Protein AF-A0A7S0DCC7-F1 (afdb_monomer_lite)

Secondary structure (DSSP, 8-state):
---------------------------SSTHHHHHHHHHHHTT--HHHHHHHHHHTTT-HHHHHHHHHHHHHHHHHHHHHSSSS-----TT------HHHHHHHHHHHHHHHHHSPPP----TTSHHHHHHHHHHHHHHTT--SSS--GGGHHHHHHHHTT----HHHHHHHHHHHHS-TT------HHHHHHHHHHHEEEEE-SPPPSS--TTT---GGG-EEEEESSGGGS-HHHHHHHHHHHHHHHHHHHHHHHHHHHHHHHTSSS--HHHHHHHHHHHHHHHHHHHHHHHHHHHHHHHHHHHHHHHHHHHHHHHHHHHHHHHHHHHHHHHHHHHHHHHHHHHHHHHHHHHHHHHHHHHHTS--

pLDDT: mean 87.71, std 17.17, range [37.56, 98.56]

Structure (mmCIF, N/CA/C/O backbone):
data_AF-A0A7S0DCC7-F1
#
_entry.id   AF-A0A7S0DCC7-F1
#
loop_
_atom_site.group_PDB
_atom_site.id
_atom_site.type_symbol
_atom_site.label_atom_id
_atom_site.label_alt_id
_atom_site.label_comp_id
_atom_site.label_asym_id
_atom_site.label_entity_id
_atom_site.label_seq_id
_atom_site.pdbx_PDB_ins_code
_atom_site.Cartn_x
_atom_site.Cartn_y
_atom_site.Cartn_z
_atom_site.occupancy
_atom_site.B_iso_or_equiv
_atom_site.auth_seq_id
_atom_site.auth_comp_id
_atom_site.auth_asym_id
_atom_site.auth_atom_id
_atom_site.pdbx_PDB_model_num
ATOM 1 N N . GLU A 1 1 ? -47.034 7.625 -18.091 1.00 44.62 1 GLU A N 1
ATOM 2 C CA . GLU A 1 1 ? -46.362 7.233 -19.348 1.00 44.62 1 GLU A CA 1
ATOM 3 C C . GLU A 1 1 ? -45.353 6.140 -18.992 1.00 44.62 1 GLU A C 1
ATOM 5 O O . GLU A 1 1 ? -44.441 6.416 -18.230 1.00 44.62 1 GLU A O 1
ATOM 10 N N . SER A 1 2 ? -45.723 4.853 -19.073 1.00 37.56 2 SER A N 1
ATOM 11 C CA . SER A 1 2 ? -45.599 3.954 -20.252 1.00 37.56 2 SER A CA 1
ATOM 12 C C . SER A 1 2 ? -44.141 3.819 -20.721 1.00 37.56 2 SER A C 1
ATOM 14 O O . SER A 1 2 ? -43.545 4.833 -21.046 1.00 37.56 2 SER A O 1
ATOM 16 N N . GLY A 1 3 ? -43.483 2.664 -20.825 1.00 40.56 3 GLY A N 1
ATOM 17 C CA . GLY A 1 3 ? -43.809 1.237 -20.695 1.00 40.56 3 GLY A CA 1
ATOM 18 C C . GLY A 1 3 ? -42.474 0.468 -20.538 1.00 40.56 3 GLY A C 1
ATOM 19 O O . GLY A 1 3 ? -41.414 1.029 -20.792 1.00 40.56 3 GLY A O 1
ATOM 20 N N . ARG A 1 4 ? -42.446 -0.680 -19.848 1.00 47.19 4 ARG A N 1
ATOM 21 C CA . ARG A 1 4 ? -42.421 -2.047 -20.422 1.00 47.19 4 ARG A CA 1
ATOM 22 C C . ARG A 1 4 ? -41.439 -2.237 -21.589 1.00 47.19 4 ARG A C 1
ATOM 24 O O . ARG A 1 4 ? -41.673 -1.682 -22.649 1.00 47.19 4 ARG A O 1
ATOM 31 N N . GLU A 1 5 ? -40.443 -3.107 -21.396 1.00 47.97 5 GLU A N 1
ATOM 32 C CA . GLU A 1 5 ? -40.358 -4.420 -22.066 1.00 47.97 5 GLU A CA 1
ATOM 33 C C . GLU A 1 5 ? -39.214 -5.266 -21.468 1.00 47.97 5 GLU A C 1
ATOM 35 O O . GLU A 1 5 ? -38.039 -4.921 -21.562 1.00 47.97 5 GLU A O 1
ATOM 40 N N . GLU A 1 6 ? -39.578 -6.374 -20.813 1.00 50.50 6 GLU A N 1
ATOM 41 C CA . GLU A 1 6 ? -38.675 -7.470 -20.451 1.00 50.50 6 GLU A CA 1
ATOM 42 C C . GLU A 1 6 ? -38.760 -8.527 -21.559 1.00 50.50 6 GLU A C 1
ATOM 44 O O . GLU A 1 6 ? -39.825 -9.096 -21.798 1.00 50.50 6 GLU A O 1
ATOM 49 N N . GLY A 1 7 ? -37.644 -8.769 -22.249 1.00 47.12 7 GLY A N 1
ATOM 50 C CA . GLY A 1 7 ? -37.495 -9.837 -23.233 1.00 47.12 7 GLY A CA 1
ATOM 51 C C . GLY A 1 7 ? -36.816 -11.051 -22.605 1.00 47.12 7 GLY A C 1
ATOM 52 O O . GLY A 1 7 ? -35.612 -11.032 -22.358 1.00 47.12 7 GLY A O 1
ATOM 53 N N . VAL A 1 8 ? -37.595 -12.100 -22.349 1.00 46.22 8 VAL A N 1
ATOM 54 C CA . VAL A 1 8 ? -37.125 -13.436 -21.960 1.00 46.22 8 VAL A CA 1
ATOM 55 C C . VAL A 1 8 ? -36.921 -14.240 -23.244 1.00 46.22 8 VAL A C 1
ATOM 57 O O . VAL A 1 8 ? -37.880 -14.485 -23.970 1.00 46.22 8 VAL A O 1
ATOM 60 N N . SER A 1 9 ? -35.683 -14.634 -23.550 1.00 51.53 9 SER A N 1
ATOM 61 C CA . SER A 1 9 ? -35.379 -15.523 -24.679 1.00 51.53 9 SER A CA 1
ATOM 62 C C . SER A 1 9 ? -35.237 -16.968 -24.202 1.00 51.53 9 SER A C 1
ATOM 64 O O . SER A 1 9 ? -34.281 -17.308 -23.500 1.00 51.53 9 SER A O 1
ATOM 66 N N . GLU A 1 10 ? -36.200 -17.793 -24.610 1.00 50.56 10 GLU A N 1
ATOM 67 C CA . GLU A 1 10 ? -36.207 -19.253 -24.516 1.00 50.56 10 GLU A CA 1
ATOM 68 C C . GLU A 1 10 ? -35.054 -19.865 -25.328 1.00 50.56 10 GLU A C 1
ATOM 70 O O . GLU A 1 10 ? -34.803 -19.489 -26.474 1.00 50.56 10 GLU A O 1
ATOM 75 N N . ILE A 1 11 ? -34.353 -20.827 -24.726 1.00 55.72 11 ILE A N 1
ATOM 76 C CA . ILE A 1 11 ? -33.345 -21.669 -25.378 1.00 55.72 11 ILE A CA 1
ATOM 77 C C . ILE A 1 11 ? -33.993 -23.044 -25.591 1.00 55.72 11 ILE A C 1
ATOM 79 O O . ILE A 1 11 ? -34.421 -23.641 -24.602 1.00 55.72 11 ILE A O 1
ATOM 83 N N . PRO A 1 12 ? -34.074 -23.570 -26.826 1.00 60.03 12 PRO A N 1
ATOM 84 C CA . PRO A 1 12 ? -34.657 -24.883 -27.059 1.00 60.03 12 PRO A CA 1
ATOM 85 C C . PRO A 1 12 ? -33.686 -26.015 -26.691 1.00 60.03 12 PRO A C 1
ATOM 87 O O . PRO A 1 12 ? -32.516 -26.019 -27.083 1.00 60.03 12 PRO A O 1
ATOM 90 N N . GLU A 1 13 ? -34.216 -26.995 -25.953 1.00 47.44 13 GLU A N 1
ATOM 91 C CA . GLU A 1 13 ? -33.644 -28.326 -25.750 1.00 47.44 13 GLU A CA 1
ATOM 92 C C . GLU A 1 13 ? -33.462 -29.037 -27.094 1.00 47.44 13 GLU A C 1
ATOM 94 O O . GLU A 1 13 ? -34.409 -29.201 -27.862 1.00 47.44 13 GLU A O 1
ATOM 99 N N . ASN A 1 14 ? -32.241 -29.500 -27.359 1.00 48.78 14 ASN A N 1
ATOM 100 C CA . ASN A 1 14 ? -31.931 -30.334 -28.511 1.00 48.78 14 ASN A CA 1
ATOM 101 C C . ASN A 1 14 ? -31.663 -31.765 -28.024 1.00 48.78 14 ASN A C 1
ATOM 103 O O . ASN A 1 14 ? -30.595 -32.057 -27.482 1.00 48.78 14 ASN A O 1
ATOM 107 N N . GLN A 1 15 ? -32.663 -32.635 -28.182 1.00 48.44 15 GLN A N 1
ATOM 108 C CA . GLN A 1 15 ? -32.537 -34.086 -28.047 1.00 48.44 15 GLN A CA 1
ATOM 109 C C . GLN A 1 15 ? -32.115 -34.669 -29.401 1.00 48.44 15 GLN A C 1
ATOM 111 O O . GLN A 1 15 ? -32.738 -34.393 -30.422 1.00 48.44 15 GLN A O 1
ATOM 116 N N . GLY A 1 16 ? -31.063 -35.487 -29.410 1.00 46.38 16 GLY A N 1
ATOM 117 C CA . GLY A 1 16 ? -30.532 -36.096 -30.628 1.00 46.38 16 GLY A CA 1
ATOM 118 C C . GLY A 1 16 ? -29.611 -37.265 -30.315 1.00 46.38 16 GLY A C 1
ATOM 119 O O . GLY A 1 16 ? -28.394 -37.164 -30.420 1.00 46.38 16 GLY A O 1
ATOM 120 N N . GLU A 1 17 ? -30.222 -38.362 -29.885 1.00 47.19 17 GLU A N 1
ATOM 121 C CA . GLU A 1 17 ? -29.623 -39.666 -29.626 1.00 47.19 17 GLU A CA 1
ATOM 122 C C . GLU A 1 17 ? -29.569 -40.465 -30.943 1.00 47.19 17 GLU A C 1
ATOM 124 O O . GLU A 1 17 ? -30.613 -40.859 -31.453 1.00 47.19 17 GLU A O 1
ATOM 129 N N . GLN A 1 18 ? -28.377 -40.700 -31.514 1.00 41.84 18 GLN A N 1
ATOM 130 C CA . GLN A 1 18 ? -28.154 -41.707 -32.569 1.00 41.84 18 GLN A CA 1
ATOM 131 C C . GLN A 1 18 ? -26.739 -42.318 -32.467 1.00 41.84 18 GLN A C 1
ATOM 133 O O . GLN A 1 18 ? -25.731 -41.676 -32.749 1.00 41.84 18 GLN A O 1
ATOM 138 N N . THR A 1 19 ? -26.681 -43.592 -32.073 1.00 44.97 19 THR A N 1
ATOM 139 C CA . THR A 1 19 ? -25.661 -44.593 -32.480 1.00 44.97 19 THR A CA 1
ATOM 140 C C . THR A 1 19 ? -26.238 -45.364 -33.689 1.00 44.97 19 THR A C 1
ATOM 142 O O . THR A 1 19 ? -27.459 -45.261 -33.848 1.00 44.97 19 THR A O 1
ATOM 145 N N . PRO A 1 20 ? -25.509 -46.131 -34.553 1.00 56.16 20 PRO A N 1
ATOM 146 C CA . PRO A 1 20 ? -24.293 -46.968 -34.362 1.00 56.16 20 PRO A CA 1
ATOM 147 C C . PRO A 1 20 ? -23.379 -46.929 -35.648 1.00 56.16 20 PRO A C 1
ATOM 149 O O . PRO A 1 20 ? -23.407 -45.891 -36.305 1.00 56.16 20 PRO A O 1
ATOM 152 N N . PRO A 1 21 ? -22.615 -47.952 -36.131 1.00 51.38 21 PRO A N 1
ATOM 153 C CA . PRO A 1 21 ? -22.118 -49.212 -35.569 1.00 51.38 21 PRO A CA 1
ATOM 154 C C . PRO A 1 21 ? -20.587 -49.427 -35.683 1.00 51.38 21 PRO A C 1
ATOM 156 O O . PRO A 1 21 ? -19.845 -48.750 -36.392 1.00 51.38 21 PRO A O 1
ATOM 159 N N . SER A 1 22 ? -20.136 -50.455 -34.968 1.00 43.50 22 SER A N 1
ATOM 160 C CA . SER A 1 22 ? -18.786 -51.013 -34.961 1.00 43.50 22 SER A CA 1
ATOM 161 C C . SER A 1 22 ? -18.341 -51.555 -36.326 1.00 43.50 22 SER A C 1
ATOM 163 O O . SER A 1 22 ? -19.045 -52.352 -36.938 1.00 43.50 22 SER A O 1
ATOM 165 N N . THR A 1 23 ? -17.118 -51.211 -36.741 1.00 44.97 23 THR A N 1
ATOM 166 C CA . THR A 1 23 ? -16.362 -51.923 -37.786 1.00 44.97 23 THR A CA 1
ATOM 167 C C . THR A 1 23 ? -14.998 -52.314 -37.221 1.00 44.97 23 THR A C 1
ATOM 169 O O . THR A 1 23 ? -14.232 -51.469 -36.761 1.00 44.97 23 THR A O 1
ATOM 172 N N . GLN A 1 24 ? -14.727 -53.618 -37.202 1.00 39.00 24 GLN A N 1
ATOM 173 C CA . GLN A 1 24 ? -13.441 -54.211 -36.844 1.00 39.00 24 GLN A CA 1
ATOM 174 C C . GLN A 1 24 ? -12.485 -54.187 -38.046 1.00 39.00 24 GLN A C 1
ATOM 176 O O . GLN A 1 24 ? -12.907 -54.447 -39.168 1.00 39.00 24 GLN A O 1
ATOM 181 N N . GLY A 1 25 ? -11.186 -53.997 -37.779 1.00 45.31 25 GLY A N 1
ATOM 182 C CA . GLY A 1 25 ? -10.125 -54.592 -38.602 1.00 45.31 25 GLY A CA 1
ATOM 183 C C . GLY A 1 25 ? -9.213 -53.648 -39.389 1.00 45.31 25 GLY A C 1
ATOM 184 O O . GLY A 1 25 ? -9.225 -53.676 -40.611 1.00 45.31 25 GLY A O 1
ATOM 185 N N . SER A 1 26 ? -8.325 -52.915 -38.708 1.00 44.41 26 SER A N 1
ATOM 186 C CA . SER A 1 26 ? -7.022 -52.516 -39.278 1.00 44.41 26 SER A CA 1
ATOM 187 C C . SER A 1 26 ? -6.062 -52.073 -38.169 1.00 44.41 26 SER A C 1
ATOM 189 O O . SER A 1 26 ? -6.027 -50.913 -37.757 1.00 44.41 26 SER A O 1
ATOM 191 N N . ALA A 1 27 ? -5.287 -53.021 -37.645 1.00 51.88 27 ALA A N 1
ATOM 192 C CA . ALA A 1 27 ? -4.145 -52.726 -36.794 1.00 51.88 27 ALA A CA 1
ATOM 193 C C . ALA A 1 27 ? -3.017 -52.151 -37.661 1.00 51.88 27 ALA A C 1
ATOM 195 O O . ALA A 1 27 ? -2.512 -52.861 -38.523 1.00 51.88 27 ALA A O 1
ATOM 196 N N . SER A 1 28 ? -2.653 -50.881 -37.438 1.00 53.81 28 SER A N 1
ATOM 197 C CA . SER A 1 28 ? -1.320 -50.277 -37.644 1.00 53.81 28 SER A CA 1
ATOM 198 C C . SER A 1 28 ? -1.461 -48.763 -37.895 1.00 53.81 28 SER A C 1
ATOM 200 O O . SER A 1 28 ? -2.229 -48.334 -38.744 1.00 53.81 28 SER A O 1
ATOM 202 N N . LEU A 1 29 ? -0.704 -47.952 -37.147 1.00 52.91 29 LEU A N 1
ATOM 203 C CA . LEU A 1 29 ? -0.457 -46.499 -37.300 1.00 52.91 29 LEU A CA 1
ATOM 204 C C . LEU A 1 29 ? -1.485 -45.461 -36.788 1.00 52.91 29 LEU A C 1
ATOM 206 O O . LEU A 1 29 ? -1.036 -44.389 -36.382 1.00 52.91 29 LEU A O 1
ATOM 210 N N . ALA A 1 30 ? -2.788 -45.739 -36.668 1.00 53.81 30 ALA A N 1
ATOM 211 C CA . ALA A 1 30 ? -3.768 -44.715 -36.236 1.00 53.81 30 ALA A CA 1
ATOM 212 C C . ALA A 1 30 ? -3.703 -44.315 -34.739 1.00 53.81 30 ALA A C 1
ATOM 214 O O . ALA A 1 30 ? -4.176 -43.249 -34.356 1.00 53.81 30 ALA A O 1
ATOM 215 N N . GLY A 1 31 ? -3.077 -45.125 -33.877 1.00 55.97 31 GLY A N 1
ATOM 216 C CA . GLY A 1 31 ? -2.974 -44.837 -32.436 1.00 55.97 31 GLY A CA 1
ATOM 217 C C . GLY A 1 31 ? -1.905 -43.805 -32.048 1.00 55.97 31 GLY A C 1
ATOM 218 O O . GLY A 1 31 ? -1.906 -43.318 -30.920 1.00 55.97 31 GLY A O 1
ATOM 219 N N . LYS A 1 32 ? -0.982 -43.453 -32.956 1.00 59.91 32 LYS A N 1
ATOM 220 C CA . LYS A 1 32 ? 0.143 -42.553 -32.632 1.00 59.91 32 LYS A CA 1
ATOM 221 C C . LYS A 1 32 ? -0.251 -41.074 -32.622 1.00 59.91 32 LYS A C 1
ATOM 223 O O . LYS A 1 32 ? 0.315 -40.306 -31.851 1.00 59.91 32 LYS A O 1
ATOM 228 N N . THR A 1 33 ? -1.231 -40.674 -33.431 1.00 74.44 33 THR A N 1
ATOM 229 C CA . THR A 1 33 ? -1.643 -39.265 -33.566 1.00 74.44 33 THR A CA 1
ATOM 230 C C . THR A 1 33 ? -2.454 -38.776 -32.365 1.00 74.44 33 THR A C 1
ATOM 232 O O . THR A 1 33 ? -2.303 -37.628 -31.949 1.00 74.44 33 THR A O 1
ATOM 235 N N . SER A 1 34 ? -3.245 -39.659 -31.742 1.00 83.69 34 SER A N 1
ATOM 236 C CA . SER A 1 34 ? -4.043 -39.315 -30.558 1.00 83.69 34 SER A CA 1
ATOM 237 C C . SER A 1 34 ? -3.174 -38.920 -29.360 1.00 83.69 34 SER A C 1
ATOM 239 O O . SER A 1 34 ? -3.500 -37.964 -28.663 1.00 83.69 34 SER A O 1
ATOM 241 N N . GLY A 1 35 ? -2.056 -39.616 -29.128 1.00 93.19 35 GLY A N 1
ATOM 242 C CA . GLY A 1 35 ? -1.186 -39.334 -27.982 1.00 93.19 35 GLY A CA 1
ATOM 243 C C . GLY A 1 35 ? -0.489 -37.975 -28.075 1.00 93.19 35 GLY A C 1
ATOM 244 O O . GLY A 1 35 ? -0.370 -37.271 -27.073 1.00 93.19 35 GLY A O 1
ATOM 245 N N . VAL A 1 36 ? -0.063 -37.581 -29.281 1.00 95.19 36 VAL A N 1
ATOM 246 C CA . VAL A 1 36 ? 0.603 -36.289 -29.514 1.00 95.19 36 VAL A CA 1
ATOM 247 C C . VAL A 1 36 ? -0.368 -35.144 -29.237 1.00 95.19 36 VAL A C 1
ATOM 249 O O . VAL A 1 36 ? -0.022 -34.222 -28.506 1.00 95.19 36 VAL A O 1
ATOM 252 N N . SER A 1 37 ? -1.604 -35.231 -29.741 1.00 95.44 37 SER A N 1
ATOM 253 C CA . SER A 1 37 ? -2.631 -34.205 -29.519 1.00 95.44 37 SER A CA 1
ATOM 254 C C . SER A 1 37 ? -2.954 -34.008 -28.030 1.00 95.44 37 SER A C 1
ATOM 256 O O . SER A 1 37 ? -3.052 -32.867 -27.567 1.00 95.44 37 SER A O 1
ATOM 258 N N . SER A 1 38 ? -3.027 -35.093 -27.246 1.00 95.12 38 SER A N 1
ATOM 259 C CA . SER A 1 38 ? -3.238 -35.008 -25.794 1.00 95.12 38 SER A CA 1
ATOM 260 C C . SER A 1 38 ? -2.084 -34.309 -25.069 1.00 95.12 38 SER A C 1
ATOM 262 O O . SER A 1 38 ? -2.331 -33.457 -24.221 1.00 95.12 38 SER A O 1
ATOM 264 N N . LEU A 1 39 ? -0.827 -34.610 -25.414 1.00 95.69 39 LEU A N 1
ATOM 265 C CA . LEU A 1 39 ? 0.337 -33.958 -24.797 1.00 95.69 39 LEU A CA 1
ATOM 266 C C . LEU A 1 39 ? 0.490 -32.494 -25.239 1.00 95.69 39 LEU A C 1
ATOM 268 O O . LEU A 1 39 ? 0.832 -31.638 -24.426 1.00 95.69 39 LEU A O 1
ATOM 272 N N . VAL A 1 40 ? 0.178 -32.174 -26.495 1.00 96.38 40 VAL A N 1
ATOM 273 C CA . VAL A 1 40 ? 0.171 -30.787 -26.988 1.00 96.38 40 VAL A CA 1
ATOM 274 C C . VAL A 1 40 ? -0.911 -29.962 -26.290 1.00 96.38 40 VAL A C 1
ATOM 276 O O . VAL A 1 40 ? -0.664 -28.818 -25.919 1.00 96.38 40 VAL A O 1
ATOM 279 N N . SER A 1 41 ? -2.074 -30.557 -26.008 1.00 94.38 41 SER A N 1
ATOM 280 C CA . SER A 1 41 ? -3.138 -29.910 -25.221 1.00 94.38 41 SER A CA 1
ATOM 281 C C . SER A 1 41 ? -2.715 -29.616 -23.774 1.00 94.38 41 SER A C 1
ATOM 283 O O . SER A 1 41 ? -3.246 -28.698 -23.154 1.00 94.38 41 SER A O 1
ATOM 285 N N . LEU A 1 42 ? -1.728 -30.349 -23.240 1.00 92.81 42 LEU A N 1
ATOM 286 C CA . LEU A 1 42 ? -1.090 -30.071 -21.946 1.00 92.81 42 LEU A CA 1
ATOM 287 C C . LEU A 1 42 ? 0.018 -29.001 -22.035 1.00 92.81 42 LEU A C 1
ATOM 289 O O . LEU A 1 42 ? 0.638 -28.678 -21.022 1.00 92.81 42 LEU A O 1
ATOM 293 N N . GLY A 1 43 ? 0.260 -28.433 -23.221 1.00 93.31 43 GLY A N 1
ATOM 294 C CA . GLY A 1 43 ? 1.210 -27.342 -23.451 1.00 93.31 43 GLY A CA 1
ATOM 295 C C . GLY A 1 43 ? 2.632 -27.784 -23.804 1.00 93.31 43 GLY A C 1
ATOM 296 O O . GLY A 1 43 ? 3.548 -26.964 -23.752 1.00 93.31 43 GLY A O 1
ATOM 297 N N . PHE A 1 44 ? 2.848 -29.057 -24.144 1.00 94.44 44 PHE A N 1
ATOM 298 C CA . PHE A 1 44 ? 4.155 -29.544 -24.589 1.00 94.44 44 PHE A CA 1
ATOM 299 C C . PHE A 1 44 ? 4.367 -29.325 -26.096 1.00 94.44 44 PHE A C 1
ATOM 301 O O . PHE A 1 44 ? 3.426 -29.370 -26.886 1.00 94.44 44 PHE A O 1
ATOM 308 N N . ASP A 1 45 ? 5.623 -29.109 -26.497 1.00 95.19 45 ASP A N 1
ATOM 309 C CA . ASP A 1 45 ? 5.994 -28.940 -27.906 1.00 95.19 45 ASP A CA 1
ATOM 310 C C . ASP A 1 45 ? 5.702 -30.220 -28.722 1.00 95.19 45 ASP A C 1
ATOM 312 O O . ASP A 1 45 ? 6.144 -31.299 -28.308 1.00 95.19 45 ASP A O 1
ATOM 316 N N . PRO A 1 46 ? 5.014 -30.132 -29.880 1.00 95.75 46 PRO A N 1
ATOM 317 C CA . PRO A 1 46 ? 4.620 -31.298 -30.676 1.00 95.75 46 PRO A CA 1
ATOM 318 C C . PRO A 1 46 ? 5.785 -32.222 -31.048 1.00 95.75 46 PRO A C 1
ATOM 320 O O . PRO A 1 46 ? 5.662 -33.443 -30.936 1.00 95.75 46 PRO A O 1
ATOM 323 N N . SER A 1 47 ? 6.941 -31.655 -31.405 1.00 95.06 47 SER A N 1
ATOM 324 C CA . SER A 1 47 ? 8.122 -32.428 -31.808 1.00 95.06 47 SER A CA 1
ATOM 325 C C . SER A 1 47 ? 8.687 -33.220 -30.626 1.00 95.06 47 SER A C 1
ATOM 327 O O . SER A 1 47 ? 9.085 -34.378 -30.766 1.00 95.06 47 SER A O 1
ATOM 329 N N . ARG A 1 48 ? 8.672 -32.625 -29.423 1.00 96.00 48 ARG A N 1
ATOM 330 C CA . ARG A 1 48 ? 9.100 -33.304 -28.187 1.00 96.00 48 ARG A CA 1
ATOM 331 C C . ARG A 1 48 ? 8.099 -34.378 -27.756 1.00 96.00 48 ARG A C 1
ATOM 333 O O . ARG A 1 48 ? 8.517 -35.423 -27.259 1.00 96.00 48 ARG A O 1
ATOM 340 N N . CYS A 1 49 ? 6.800 -34.152 -27.958 1.00 96.62 49 CYS A N 1
ATOM 341 C CA . CYS A 1 49 ? 5.752 -35.138 -27.687 1.00 96.62 49 CYS A CA 1
ATOM 342 C C . CYS A 1 49 ? 5.931 -36.404 -28.530 1.00 96.62 49 CYS A C 1
ATOM 344 O O . CYS A 1 49 ? 5.847 -37.509 -27.994 1.00 96.62 49 CYS A O 1
ATOM 346 N N . GLU A 1 50 ? 6.232 -36.258 -29.822 1.00 96.12 50 GLU A N 1
ATOM 347 C CA . GLU A 1 50 ? 6.501 -37.389 -30.715 1.00 96.12 50 GLU A CA 1
ATOM 348 C C . GLU A 1 50 ? 7.737 -38.192 -30.294 1.00 96.12 50 GLU A C 1
ATOM 350 O O . GLU A 1 50 ? 7.693 -39.425 -30.265 1.00 96.12 50 GLU A O 1
ATOM 355 N N . GLU A 1 51 ? 8.828 -37.511 -29.931 1.00 95.75 51 GLU A N 1
ATOM 356 C CA . GLU A 1 51 ? 10.055 -38.149 -29.437 1.00 95.75 51 GLU A CA 1
ATOM 357 C C . GLU A 1 51 ? 9.791 -38.911 -28.127 1.00 95.75 51 GLU A C 1
ATOM 359 O O . GLU A 1 51 ? 10.184 -40.072 -27.985 1.00 95.75 51 GLU A O 1
ATOM 364 N N . ALA A 1 52 ? 9.070 -38.293 -27.186 1.00 96.38 52 ALA A N 1
ATOM 365 C CA . ALA A 1 52 ? 8.750 -38.891 -25.892 1.00 96.38 52 ALA A CA 1
ATOM 366 C C . ALA A 1 52 ? 7.813 -40.099 -26.020 1.00 96.38 52 ALA A C 1
ATOM 368 O O . ALA A 1 52 ? 8.050 -41.126 -25.385 1.00 96.38 52 ALA A O 1
ATOM 369 N N . LEU A 1 53 ? 6.789 -40.016 -26.874 1.00 96.25 53 LEU A N 1
ATOM 370 C CA . LEU A 1 53 ? 5.897 -41.142 -27.159 1.00 96.25 53 LEU A CA 1
ATOM 371 C C . LEU A 1 53 ? 6.641 -42.280 -27.853 1.00 96.25 53 LEU A C 1
ATOM 373 O O . LEU A 1 53 ? 6.407 -43.443 -27.529 1.00 96.25 53 LEU A O 1
ATOM 377 N N . ARG A 1 54 ? 7.574 -41.968 -28.760 1.00 95.19 54 ARG A N 1
ATOM 378 C CA . ARG A 1 54 ? 8.435 -42.974 -29.393 1.00 95.19 54 ARG A CA 1
ATOM 379 C C . ARG A 1 54 ? 9.319 -43.674 -28.360 1.00 95.19 54 ARG A C 1
ATOM 381 O O . ARG A 1 54 ? 9.396 -44.898 -28.379 1.00 95.19 54 ARG A O 1
ATOM 388 N N . ALA A 1 55 ? 9.921 -42.921 -27.440 1.00 95.69 55 ALA A N 1
ATOM 389 C CA . ALA A 1 55 ? 10.752 -43.463 -26.365 1.00 95.69 55 ALA A CA 1
ATOM 390 C C . ALA A 1 55 ? 9.951 -44.291 -25.340 1.00 95.69 55 ALA A C 1
ATOM 392 O O . ALA A 1 55 ? 10.473 -45.252 -24.782 1.00 95.69 55 ALA A O 1
ATOM 393 N N . CYS A 1 56 ? 8.680 -43.948 -25.112 1.00 96.25 56 CYS A N 1
ATOM 394 C CA . CYS A 1 56 ? 7.817 -44.603 -24.124 1.00 96.25 56 CYS A CA 1
ATOM 395 C C . CYS A 1 56 ? 6.888 -45.678 -24.714 1.00 96.25 56 CYS A C 1
ATOM 397 O O . CYS A 1 56 ? 5.962 -46.120 -24.036 1.00 96.25 56 CYS A O 1
ATOM 399 N N . GLY A 1 57 ? 7.095 -46.092 -25.970 1.00 93.94 57 GLY A N 1
ATOM 400 C CA . GLY A 1 57 ? 6.284 -47.137 -26.607 1.00 93.94 57 GLY A CA 1
ATOM 401 C C . GLY A 1 57 ? 4.815 -46.750 -26.832 1.00 93.94 57 GLY A C 1
ATOM 402 O O . GLY A 1 57 ? 3.956 -47.623 -26.871 1.00 93.94 57 GLY A O 1
ATOM 403 N N . GLY A 1 58 ? 4.516 -45.454 -26.962 1.00 94.00 58 GLY A N 1
ATOM 404 C CA . GLY A 1 58 ? 3.159 -44.926 -27.143 1.00 94.00 58 GLY A CA 1
ATOM 405 C C . GLY A 1 58 ? 2.365 -44.707 -25.848 1.00 94.00 58 GLY A C 1
ATOM 406 O O . GLY A 1 58 ? 1.216 -44.281 -25.916 1.00 94.00 58 GLY A O 1
ATOM 407 N N . ASP A 1 59 ? 2.957 -44.957 -24.678 1.00 95.62 59 ASP A N 1
ATOM 408 C CA . ASP A 1 59 ? 2.330 -44.718 -23.374 1.00 95.62 59 ASP A CA 1
ATOM 409 C C . ASP A 1 59 ? 2.335 -43.213 -23.038 1.00 95.62 59 ASP A C 1
ATOM 411 O O . ASP A 1 59 ? 3.385 -42.620 -22.770 1.00 95.62 59 ASP A O 1
ATOM 415 N N . ILE A 1 60 ? 1.152 -42.588 -23.076 1.00 96.50 60 ILE A N 1
ATOM 416 C CA . ILE A 1 60 ? 0.968 -41.137 -22.892 1.00 96.50 60 ILE A CA 1
ATOM 417 C C . ILE A 1 60 ? 1.441 -40.688 -21.505 1.00 96.50 60 ILE A C 1
ATOM 419 O O . ILE A 1 60 ? 2.090 -39.647 -21.384 1.00 96.50 60 ILE A O 1
ATOM 423 N N . GLN A 1 61 ? 1.166 -41.477 -20.462 1.00 95.62 61 GLN A N 1
ATOM 424 C CA . GLN A 1 61 ? 1.504 -41.106 -19.089 1.00 95.62 61 GLN A CA 1
ATOM 425 C C . GLN A 1 61 ? 3.022 -41.119 -18.884 1.00 95.62 61 GLN A C 1
ATOM 427 O O . GLN A 1 61 ? 3.591 -40.166 -18.349 1.00 95.62 61 GLN A O 1
ATOM 432 N N . LYS A 1 62 ? 3.701 -42.158 -19.387 1.00 96.81 62 LYS A N 1
ATOM 433 C CA . LYS A 1 62 ? 5.170 -42.231 -19.342 1.00 96.81 62 LYS A CA 1
ATOM 434 C C . LYS A 1 62 ? 5.828 -41.151 -20.197 1.00 96.81 62 LYS A C 1
ATOM 436 O O . LYS A 1 62 ? 6.846 -40.600 -19.784 1.00 96.81 62 LYS A O 1
ATOM 441 N N . ALA A 1 63 ? 5.246 -40.818 -21.350 1.00 97.00 63 ALA A N 1
ATOM 442 C CA . ALA A 1 63 ? 5.738 -39.737 -22.199 1.00 97.00 63 ALA A CA 1
ATOM 443 C C . ALA A 1 63 ? 5.630 -38.368 -21.501 1.00 97.00 63 ALA A C 1
ATOM 445 O O . ALA A 1 63 ? 6.590 -37.596 -21.537 1.00 97.00 63 ALA A O 1
ATOM 446 N N . ALA A 1 64 ? 4.525 -38.092 -20.800 1.00 96.31 64 ALA A N 1
ATOM 447 C CA . ALA A 1 64 ? 4.368 -36.879 -19.993 1.00 96.31 64 ALA A CA 1
ATOM 448 C C . ALA A 1 64 ? 5.413 -36.797 -18.863 1.00 96.31 64 ALA A C 1
ATOM 450 O O . ALA A 1 64 ? 6.074 -35.766 -18.695 1.00 96.31 64 ALA A O 1
ATOM 451 N N . ASP A 1 65 ? 5.630 -37.897 -18.135 1.00 95.94 65 ASP A N 1
ATOM 452 C CA . ASP A 1 65 ? 6.652 -37.975 -17.083 1.00 95.94 65 ASP A CA 1
ATOM 453 C C . ASP A 1 65 ? 8.072 -37.784 -17.642 1.00 95.94 65 ASP A C 1
ATOM 455 O O . ASP A 1 65 ? 8.905 -37.102 -17.034 1.00 95.94 65 ASP A O 1
ATOM 459 N N . HIS A 1 66 ? 8.359 -38.356 -18.815 1.00 95.75 66 HIS A N 1
ATOM 460 C CA . HIS A 1 66 ? 9.641 -38.208 -19.503 1.00 95.75 66 HIS A CA 1
ATOM 461 C C . HIS A 1 66 ? 9.894 -36.751 -19.922 1.00 95.75 66 HIS A C 1
ATOM 463 O O . HIS A 1 66 ? 10.987 -36.225 -19.699 1.00 95.75 66 HIS A O 1
ATOM 469 N N . LEU A 1 67 ? 8.877 -36.065 -20.454 1.00 96.25 67 LEU A N 1
ATOM 470 C CA . LEU A 1 67 ? 8.951 -34.644 -20.812 1.00 96.25 67 LEU A CA 1
ATOM 471 C C . LEU A 1 67 ? 9.188 -33.752 -19.587 1.00 96.25 67 LEU A C 1
ATOM 473 O O . LEU A 1 67 ? 10.021 -32.841 -19.635 1.00 96.25 67 LEU A O 1
ATOM 477 N N . CYS A 1 68 ? 8.528 -34.046 -18.465 1.00 94.25 68 CYS A N 1
ATOM 478 C CA . CYS A 1 68 ? 8.729 -33.319 -17.212 1.00 94.25 68 CYS A CA 1
ATOM 479 C C . CYS A 1 68 ? 10.156 -33.500 -16.669 1.00 94.25 68 CYS A C 1
ATOM 481 O O . CYS A 1 68 ? 10.800 -32.521 -16.285 1.00 94.25 68 CYS A O 1
ATOM 483 N N . LYS A 1 69 ? 10.687 -34.731 -16.691 1.00 92.44 69 LYS A N 1
ATOM 484 C CA . LYS A 1 69 ? 12.056 -35.036 -16.238 1.00 92.44 69 LYS A CA 1
ATOM 485 C C . LYS A 1 69 ? 13.123 -34.404 -17.132 1.00 92.44 69 LYS A C 1
ATOM 487 O O . LYS A 1 69 ? 14.055 -33.800 -16.604 1.00 92.44 69 LYS A O 1
ATOM 492 N N . LYS A 1 70 ? 12.976 -34.480 -18.461 1.00 90.31 70 LYS A N 1
ATOM 493 C CA . LYS A 1 70 ? 13.920 -33.870 -19.421 1.00 90.31 70 LYS A CA 1
ATOM 494 C C . LYS A 1 70 ? 13.954 -32.346 -19.252 1.00 90.31 70 LYS A C 1
ATOM 496 O O . LYS A 1 70 ? 15.029 -31.771 -19.167 1.00 90.31 70 LYS A O 1
ATOM 501 N N . THR A 1 71 ? 12.802 -31.703 -19.035 1.00 85.31 71 THR A N 1
ATOM 502 C CA . THR A 1 71 ? 12.728 -30.250 -18.777 1.00 85.31 71 THR A CA 1
ATOM 503 C C . THR A 1 71 ? 13.423 -29.841 -17.467 1.00 85.31 71 THR A C 1
ATOM 505 O O . THR A 1 71 ? 14.081 -28.799 -17.410 1.00 85.31 71 THR A O 1
ATOM 508 N N . GLN A 1 72 ? 13.337 -30.663 -16.415 1.00 80.94 72 GLN A N 1
ATOM 509 C CA . GLN A 1 72 ? 14.073 -30.442 -15.159 1.00 80.94 72 GLN A CA 1
ATOM 510 C C . GLN A 1 72 ? 15.584 -30.693 -15.303 1.00 80.94 72 GLN A C 1
ATOM 512 O O . GLN A 1 72 ? 16.393 -29.979 -14.704 1.00 80.94 72 GLN A O 1
ATOM 517 N N . ALA A 1 73 ? 15.982 -31.674 -16.116 1.00 80.50 73 ALA A N 1
ATOM 518 C CA . ALA A 1 73 ? 17.385 -31.938 -16.424 1.00 80.50 73 ALA A CA 1
ATOM 519 C C . ALA A 1 73 ? 18.005 -30.796 -17.248 1.00 80.50 73 ALA A C 1
ATOM 521 O O . ALA A 1 73 ? 19.067 -30.301 -16.885 1.00 80.50 73 ALA A O 1
ATOM 522 N N . ASP A 1 74 ? 17.310 -30.301 -18.276 1.00 78.56 74 ASP A N 1
ATOM 523 C CA . ASP A 1 74 ? 17.769 -29.196 -19.134 1.00 78.56 74 ASP A CA 1
ATOM 524 C C . ASP A 1 74 ? 17.935 -27.881 -18.346 1.00 78.56 74 ASP A C 1
ATOM 526 O O . ASP A 1 74 ? 18.873 -27.105 -18.560 1.00 78.56 74 ASP A O 1
ATOM 530 N N . SER A 1 75 ? 17.047 -27.639 -17.376 1.00 73.62 75 SER A N 1
ATOM 531 C CA . SER A 1 75 ? 17.124 -26.461 -16.504 1.00 73.62 75 SER A CA 1
ATOM 532 C C . SER A 1 75 ? 18.191 -26.575 -15.409 1.00 73.62 75 SER A C 1
ATOM 534 O O . SER A 1 75 ? 18.641 -25.548 -14.899 1.00 73.62 75 SER A O 1
ATOM 536 N N . THR A 1 76 ? 18.658 -27.783 -15.075 1.00 67.25 76 THR A N 1
ATOM 537 C CA . THR A 1 76 ? 19.740 -27.992 -14.096 1.00 67.25 76 THR A CA 1
ATOM 538 C C . THR A 1 76 ? 21.120 -28.143 -14.741 1.00 67.25 76 THR A C 1
ATOM 540 O O . THR A 1 76 ? 22.103 -27.672 -14.162 1.00 67.25 76 THR A O 1
ATOM 543 N N . SER A 1 77 ? 21.215 -28.701 -15.951 1.00 59.56 77 SER A N 1
ATOM 544 C CA . SER A 1 77 ? 22.464 -28.799 -16.723 1.00 59.56 77 SER A CA 1
ATOM 545 C C . SER A 1 77 ? 22.937 -27.434 -17.235 1.00 59.56 77 SER A C 1
ATOM 547 O O . SER A 1 77 ? 24.131 -27.139 -17.174 1.00 59.56 77 SER A O 1
ATOM 549 N N . SER A 1 78 ? 22.009 -26.533 -17.582 1.00 53.66 78 SER A N 1
ATOM 550 C CA . SER A 1 78 ? 22.329 -25.153 -17.987 1.00 53.66 78 SER A CA 1
ATOM 551 C C . SER A 1 78 ? 22.954 -24.297 -16.875 1.00 53.66 78 SER A C 1
ATOM 553 O O . SER A 1 78 ? 23.519 -23.237 -17.143 1.00 53.66 78 SER A O 1
ATOM 555 N N . ILE A 1 79 ? 22.865 -24.727 -15.612 1.00 56.97 79 ILE A N 1
ATOM 556 C CA . ILE A 1 79 ? 23.379 -23.960 -14.467 1.00 56.97 79 ILE A CA 1
ATOM 557 C C . ILE A 1 79 ? 24.791 -24.412 -14.062 1.00 56.97 79 ILE A C 1
ATOM 559 O O . ILE A 1 79 ? 25.535 -23.608 -13.506 1.00 56.97 79 ILE A O 1
ATOM 563 N N . LYS A 1 80 ? 25.199 -25.657 -14.350 1.00 50.62 80 LYS A N 1
ATOM 564 C CA . LYS A 1 80 ? 26.493 -26.189 -13.878 1.00 50.62 80 LYS A CA 1
ATOM 565 C C . LYS A 1 80 ? 27.647 -26.084 -14.878 1.00 50.62 80 LYS A C 1
ATOM 567 O O . LYS A 1 80 ? 28.787 -26.083 -14.432 1.00 50.62 80 LYS A O 1
ATOM 572 N N . ASN A 1 81 ? 27.374 -25.891 -16.169 1.00 48.22 81 ASN A N 1
ATOM 573 C CA . ASN A 1 81 ? 28.430 -25.814 -17.191 1.00 48.22 81 ASN A CA 1
ATOM 574 C C . ASN A 1 81 ? 28.844 -24.381 -17.580 1.00 48.22 81 ASN A C 1
ATOM 576 O O . ASN A 1 81 ? 29.633 -24.206 -18.493 1.00 48.22 81 ASN A O 1
ATOM 580 N N . ASN A 1 82 ? 28.361 -23.347 -16.883 1.00 48.59 82 ASN A N 1
ATOM 581 C CA . ASN A 1 82 ? 28.638 -21.939 -17.221 1.00 48.59 82 ASN A CA 1
ATOM 582 C C . ASN A 1 82 ? 29.776 -21.300 -16.402 1.00 48.59 82 ASN A C 1
ATOM 584 O O . ASN A 1 82 ? 29.761 -20.088 -16.180 1.00 48.59 82 ASN A O 1
ATOM 588 N N . LYS A 1 83 ? 30.737 -22.084 -15.893 1.00 51.66 83 LYS A N 1
ATOM 589 C CA . LYS A 1 83 ? 31.872 -21.511 -15.145 1.00 51.66 83 LYS A CA 1
ATOM 590 C C . LYS A 1 83 ? 33.208 -21.570 -15.877 1.00 51.66 83 LYS A C 1
ATOM 592 O O . LYS A 1 83 ? 34.057 -20.734 -15.592 1.00 51.66 83 LYS A O 1
ATOM 597 N N . GLU A 1 84 ? 33.392 -22.474 -16.829 1.00 50.34 84 GLU A N 1
ATOM 598 C CA . GLU A 1 84 ? 34.658 -22.625 -17.545 1.00 50.34 84 GLU A CA 1
ATOM 599 C C . GLU A 1 84 ? 34.323 -22.966 -19.004 1.00 50.34 84 GLU A C 1
ATOM 601 O O . GLU A 1 84 ? 33.499 -23.835 -19.254 1.00 50.34 84 GLU A O 1
ATOM 606 N N . ASP A 1 85 ? 34.897 -22.216 -19.942 1.00 47.62 85 ASP A N 1
ATOM 607 C CA . ASP A 1 85 ? 34.667 -22.263 -21.394 1.00 47.62 85 ASP A CA 1
ATOM 608 C C . ASP A 1 85 ? 33.333 -21.717 -21.935 1.00 47.62 85 ASP A C 1
ATOM 610 O O . ASP A 1 85 ? 32.407 -22.412 -22.342 1.00 47.62 85 ASP A O 1
ATOM 614 N N . THR A 1 86 ? 33.276 -20.388 -22.036 1.00 47.12 86 THR A N 1
ATOM 615 C CA . THR A 1 86 ? 32.351 -19.669 -22.921 1.00 47.12 86 THR A CA 1
ATOM 616 C C . THR A 1 86 ? 33.171 -18.847 -23.913 1.00 47.12 86 THR A C 1
ATOM 618 O O . THR A 1 86 ? 33.134 -17.618 -23.933 1.00 47.12 86 THR A O 1
ATOM 621 N N . THR A 1 87 ? 33.950 -19.541 -24.742 1.00 46.44 87 THR A N 1
ATOM 622 C CA . THR A 1 87 ? 34.390 -19.031 -26.044 1.00 46.44 87 THR A CA 1
ATOM 623 C C . THR A 1 87 ? 33.172 -19.054 -26.971 1.00 46.44 87 THR A C 1
ATOM 625 O O . THR A 1 87 ? 32.877 -20.024 -27.662 1.00 46.44 87 THR A O 1
ATOM 628 N N . LEU A 1 88 ? 32.378 -17.983 -26.887 1.00 44.28 88 LEU A N 1
ATOM 629 C CA . LEU A 1 88 ? 31.174 -17.767 -27.686 1.00 44.28 88 LEU A CA 1
ATOM 630 C C . LEU A 1 88 ? 31.526 -17.804 -29.176 1.00 44.28 88 LEU A C 1
ATOM 632 O O . LEU A 1 88 ? 32.125 -16.869 -29.702 1.00 44.28 88 LEU A O 1
ATOM 636 N N . SER A 1 89 ? 31.101 -18.870 -29.852 1.00 42.91 89 SER A N 1
ATOM 637 C CA . SER A 1 89 ? 30.888 -18.860 -31.297 1.00 42.91 89 SER A CA 1
ATOM 638 C C . SER A 1 89 ? 29.902 -17.730 -31.617 1.00 42.91 89 SER A C 1
ATOM 640 O O . SER A 1 89 ? 28.740 -17.760 -31.209 1.00 42.91 89 SER A O 1
ATOM 642 N N . ALA A 1 90 ? 30.413 -16.688 -32.270 1.00 51.94 90 ALA A N 1
ATOM 643 C CA . ALA A 1 90 ? 29.741 -15.414 -32.513 1.00 51.94 90 ALA A CA 1
ATOM 644 C C . ALA A 1 90 ? 28.748 -15.441 -33.691 1.00 51.94 90 ALA A C 1
ATOM 646 O O . ALA A 1 90 ? 28.133 -14.417 -33.986 1.00 51.94 90 ALA A O 1
ATOM 647 N N . ASP A 1 91 ? 28.555 -16.591 -34.343 1.00 44.75 91 ASP A N 1
ATOM 648 C CA . ASP A 1 91 ? 27.938 -16.623 -35.675 1.00 44.75 91 ASP A CA 1
ATOM 649 C C . ASP A 1 91 ? 26.454 -16.999 -35.705 1.00 44.75 91 ASP A C 1
ATOM 651 O O . ASP A 1 91 ? 25.799 -16.820 -36.730 1.00 44.75 91 ASP A O 1
ATOM 655 N N . ASN A 1 92 ? 25.850 -17.374 -34.574 1.00 47.09 92 ASN A N 1
ATOM 656 C CA . ASN A 1 92 ? 24.387 -17.402 -34.473 1.00 47.09 92 ASN A CA 1
ATOM 657 C C . ASN A 1 92 ? 23.860 -16.015 -34.094 1.00 47.09 92 ASN A C 1
ATOM 659 O O . ASN A 1 92 ? 23.313 -15.787 -33.012 1.00 47.09 92 ASN A O 1
ATOM 663 N N . SER A 1 93 ? 24.029 -15.083 -35.037 1.00 46.28 93 SER A N 1
ATOM 664 C CA . SER A 1 93 ? 23.361 -13.785 -35.089 1.00 46.28 93 SER A CA 1
ATOM 665 C C . SER A 1 93 ? 21.854 -13.995 -35.265 1.00 46.28 93 SER A C 1
ATOM 667 O O . SER A 1 93 ? 21.274 -13.735 -36.320 1.00 46.28 93 SER A O 1
ATOM 669 N N . VAL A 1 94 ? 21.194 -14.434 -34.192 1.00 52.84 94 VAL A N 1
ATOM 670 C CA . VAL A 1 94 ? 19.790 -14.116 -33.954 1.00 52.84 94 VAL A CA 1
ATOM 671 C C . VAL A 1 94 ? 19.760 -12.599 -33.847 1.00 52.84 94 VAL A C 1
ATOM 673 O O . VAL A 1 94 ? 20.048 -12.030 -32.793 1.00 52.84 94 VAL A O 1
ATOM 676 N N . THR A 1 95 ? 19.516 -11.930 -34.972 1.00 60.00 95 THR A N 1
ATOM 677 C CA . THR A 1 95 ? 19.358 -10.481 -35.032 1.00 60.00 95 THR A CA 1
ATOM 678 C C . THR A 1 95 ? 18.231 -10.125 -34.076 1.00 60.00 95 THR A C 1
ATOM 680 O O . THR A 1 95 ? 17.057 -10.335 -34.377 1.00 60.00 95 THR A O 1
ATOM 683 N N . CYS A 1 96 ? 18.587 -9.680 -32.870 1.00 69.31 96 CYS A N 1
ATOM 684 C CA . CYS A 1 96 ? 17.618 -9.343 -31.845 1.00 69.31 96 CYS A CA 1
ATOM 685 C C . CYS A 1 96 ? 16.830 -8.142 -32.365 1.00 69.31 96 CYS A C 1
ATOM 687 O O . CYS A 1 96 ? 17.360 -7.032 -32.435 1.00 69.31 96 CYS A O 1
ATOM 689 N N . ASN A 1 97 ? 15.590 -8.388 -32.785 1.00 90.19 97 ASN A N 1
ATOM 690 C CA . ASN A 1 97 ? 14.670 -7.358 -33.236 1.00 90.19 97 ASN A CA 1
ATOM 691 C C . ASN A 1 97 ? 14.317 -6.475 -32.029 1.00 90.19 97 ASN A C 1
ATOM 693 O O . ASN A 1 97 ? 13.436 -6.793 -31.222 1.00 90.19 97 ASN A O 1
ATOM 697 N N . TRP A 1 98 ? 15.079 -5.394 -31.848 1.00 91.75 98 TRP A N 1
ATOM 698 C CA . TRP A 1 98 ? 14.913 -4.483 -30.719 1.00 91.75 98 TRP A CA 1
ATOM 699 C C . TRP A 1 98 ? 13.535 -3.830 -30.727 1.00 91.75 98 TRP A C 1
ATOM 701 O O . TRP A 1 98 ? 13.021 -3.522 -29.654 1.00 91.75 98 TRP A O 1
ATOM 711 N N . GLU A 1 99 ? 12.924 -3.653 -31.898 1.00 92.31 99 GLU A N 1
ATOM 712 C CA . GLU A 1 99 ? 11.578 -3.114 -32.058 1.00 92.31 99 GLU A CA 1
ATOM 713 C C . GLU A 1 99 ? 10.520 -4.065 -31.480 1.00 92.31 99 GLU A C 1
ATOM 715 O O . GLU A 1 99 ? 9.646 -3.632 -30.727 1.00 92.31 99 GLU A O 1
ATOM 720 N N . GLU A 1 100 ? 10.617 -5.366 -31.755 1.00 92.88 100 GLU A N 1
ATOM 721 C CA . GLU A 1 100 ? 9.707 -6.368 -31.189 1.00 92.88 100 GLU A CA 1
ATOM 722 C C . GLU A 1 100 ? 9.854 -6.464 -29.666 1.00 92.88 100 GLU A C 1
ATOM 724 O O . GLU A 1 100 ? 8.871 -6.407 -28.921 1.00 92.88 100 GLU A O 1
ATOM 729 N N . ARG A 1 101 ? 11.098 -6.494 -29.180 1.00 93.81 101 ARG A N 1
ATOM 730 C CA . ARG A 1 101 ? 11.386 -6.504 -27.741 1.00 93.81 101 ARG A CA 1
ATOM 731 C C . ARG A 1 101 ? 10.907 -5.227 -27.047 1.00 93.81 101 ARG A C 1
ATOM 733 O O . ARG A 1 101 ? 10.428 -5.285 -25.915 1.00 93.81 101 ARG A O 1
ATOM 740 N N . ALA A 1 102 ? 11.007 -4.081 -27.718 1.00 95.62 102 ALA A N 1
ATOM 741 C CA . ALA A 1 102 ? 10.507 -2.813 -27.209 1.00 95.62 102 ALA A CA 1
ATOM 742 C C . ALA A 1 102 ? 8.984 -2.819 -27.047 1.00 95.62 102 ALA A C 1
ATOM 744 O O . ALA A 1 102 ? 8.513 -2.339 -26.020 1.00 95.62 102 ALA A O 1
ATOM 745 N N . ARG A 1 103 ? 8.228 -3.411 -27.985 1.00 96.38 103 ARG A N 1
ATOM 746 C CA . ARG A 1 103 ? 6.762 -3.547 -27.865 1.00 96.38 103 ARG A CA 1
ATOM 747 C C . ARG A 1 103 ? 6.364 -4.367 -26.638 1.00 96.38 103 ARG A C 1
ATOM 749 O O . ARG A 1 103 ? 5.482 -3.950 -25.888 1.00 96.38 103 ARG A O 1
ATOM 756 N N . LEU A 1 104 ? 7.046 -5.490 -26.394 1.00 95.56 104 LEU A N 1
ATOM 757 C CA . LEU A 1 104 ? 6.817 -6.308 -25.197 1.00 95.56 104 LEU A CA 1
ATOM 758 C C . LEU A 1 104 ? 7.083 -5.495 -23.921 1.00 95.56 104 LEU A C 1
ATOM 760 O O . LEU A 1 104 ? 6.234 -5.411 -23.034 1.00 95.56 104 LEU A O 1
ATOM 764 N N . TYR A 1 105 ? 8.242 -4.837 -23.858 1.00 97.12 105 TYR A N 1
ATOM 765 C CA . TYR A 1 105 ? 8.620 -4.007 -22.716 1.00 97.12 105 TYR A CA 1
ATOM 766 C C . TYR A 1 105 ? 7.713 -2.800 -22.518 1.00 97.12 105 TYR A C 1
ATOM 768 O O . TYR A 1 105 ? 7.536 -2.365 -21.385 1.00 97.12 105 TYR A O 1
ATOM 776 N N . GLU A 1 106 ? 7.126 -2.257 -23.579 1.00 97.19 106 GLU A N 1
ATOM 777 C CA . GLU A 1 106 ? 6.208 -1.129 -23.475 1.00 97.19 106 GLU A CA 1
ATOM 778 C C . GLU A 1 106 ? 4.902 -1.556 -22.806 1.00 97.19 106 GLU A C 1
ATOM 780 O O . GLU A 1 106 ? 4.427 -0.869 -21.900 1.00 97.19 106 GLU A O 1
ATOM 785 N N . SER A 1 107 ? 4.364 -2.717 -23.189 1.00 96.75 107 SER A N 1
ATOM 786 C CA . SER A 1 107 ? 3.193 -3.308 -22.537 1.00 96.75 107 SER A CA 1
ATOM 787 C C . SER A 1 107 ? 3.459 -3.584 -21.053 1.00 96.75 107 SER A C 1
ATOM 789 O O . SER A 1 107 ? 2.710 -3.127 -20.186 1.00 96.75 107 SER A O 1
ATOM 791 N N . GLU A 1 108 ? 4.584 -4.233 -20.733 1.00 96.56 108 GLU A N 1
ATOM 792 C CA . GLU A 1 108 ? 4.977 -4.509 -19.344 1.00 96.56 108 GLU A CA 1
ATOM 793 C C . GLU A 1 108 ? 5.191 -3.226 -18.532 1.00 96.56 108 GLU A C 1
ATOM 795 O O . GLU A 1 108 ? 4.809 -3.153 -17.362 1.00 96.56 108 GLU A O 1
ATOM 800 N N . PHE A 1 109 ? 5.785 -2.199 -19.140 1.00 97.31 109 PHE A N 1
ATOM 801 C CA . PHE A 1 109 ? 6.008 -0.906 -18.506 1.00 97.31 109 PHE A CA 1
ATOM 802 C C . PHE A 1 109 ? 4.691 -0.187 -18.200 1.00 97.31 109 PHE A C 1
ATOM 804 O O . PHE A 1 109 ? 4.506 0.283 -17.075 1.00 97.31 109 PHE A O 1
ATOM 811 N N . LYS A 1 110 ? 3.748 -0.158 -19.152 1.00 96.31 110 LYS A N 1
ATOM 812 C CA . LYS A 1 110 ? 2.404 0.408 -18.950 1.00 96.31 110 LYS A CA 1
ATOM 813 C C . LYS A 1 110 ? 1.643 -0.343 -17.861 1.00 96.31 110 LYS A C 1
ATOM 815 O O . LYS A 1 110 ? 1.131 0.291 -16.939 1.00 96.31 110 LYS A O 1
ATOM 820 N N . ALA A 1 111 ? 1.654 -1.677 -17.892 1.00 96.12 111 ALA A N 1
ATOM 821 C CA . ALA A 1 111 ? 1.053 -2.498 -16.843 1.00 96.12 111 ALA A CA 1
ATOM 822 C C . ALA A 1 111 ? 1.677 -2.190 -15.471 1.00 96.12 111 ALA A C 1
ATOM 824 O O . ALA A 1 111 ? 0.974 -2.005 -14.474 1.00 96.12 111 ALA A O 1
ATOM 825 N N . LEU A 1 112 ? 3.006 -2.050 -15.414 1.00 95.56 112 LEU A N 1
ATOM 826 C CA . LEU A 1 112 ? 3.711 -1.705 -14.185 1.00 95.56 112 LEU A CA 1
ATOM 827 C C . LEU A 1 112 ? 3.284 -0.338 -13.644 1.00 95.56 112 LEU A C 1
ATOM 829 O O . LEU A 1 112 ? 3.096 -0.224 -12.434 1.00 95.56 112 LEU A O 1
ATOM 833 N N . LEU A 1 113 ? 3.094 0.666 -14.505 1.00 94.56 113 LEU A N 1
ATOM 834 C CA . LEU A 1 113 ? 2.606 1.993 -14.121 1.00 94.56 113 LEU A CA 1
ATOM 835 C C . LEU A 1 113 ? 1.148 1.972 -13.646 1.00 94.56 113 LEU A C 1
ATOM 837 O O . LEU A 1 113 ? 0.836 2.676 -12.688 1.00 94.56 113 LEU A O 1
ATOM 841 N N . GLN A 1 114 ? 0.304 1.121 -14.229 1.00 94.56 114 GLN A N 1
ATOM 842 C CA . GLN A 1 114 ? -1.117 1.000 -13.887 1.00 94.56 114 GLN A CA 1
ATOM 843 C C . GLN A 1 114 ? -1.388 0.188 -12.614 1.00 94.56 114 GLN A C 1
ATOM 845 O O . GLN A 1 114 ? -2.426 0.381 -11.985 1.00 94.56 114 GLN A O 1
ATOM 850 N N . THR A 1 115 ? -0.475 -0.696 -12.185 1.00 92.62 115 THR A N 1
ATOM 851 C CA . THR A 1 115 ? -0.691 -1.465 -10.943 1.00 92.62 115 THR A CA 1
ATOM 852 C C . THR A 1 115 ? -0.929 -0.541 -9.750 1.00 92.62 115 THR A C 1
ATOM 854 O O . THR A 1 115 ? -0.057 0.262 -9.409 1.00 92.62 115 THR A O 1
ATOM 857 N N . SER A 1 116 ? -2.060 -0.679 -9.058 1.00 89.44 116 SER A N 1
ATOM 858 C CA . SER A 1 116 ? -2.313 0.045 -7.812 1.00 89.44 116 SER A CA 1
ATOM 859 C C . SER A 1 116 ? -1.293 -0.371 -6.752 1.00 89.44 116 SER A C 1
ATOM 861 O O . SER A 1 116 ? -1.035 -1.558 -6.558 1.00 89.44 116 SER A O 1
ATOM 863 N N . ASP A 1 117 ? -0.685 0.594 -6.061 1.00 89.25 117 ASP A N 1
ATOM 864 C CA . ASP A 1 117 ? 0.051 0.257 -4.840 1.00 89.25 117 ASP A CA 1
ATOM 865 C C . ASP A 1 117 ? -0.943 0.024 -3.713 1.00 89.25 117 ASP A C 1
ATOM 867 O O . ASP A 1 117 ? -1.760 0.902 -3.431 1.00 89.25 117 ASP A O 1
ATOM 871 N N . GLU A 1 118 ? -0.821 -1.124 -3.052 1.00 88.62 118 GLU A N 1
ATOM 872 C CA . GLU A 1 118 ? -1.500 -1.369 -1.788 1.00 88.62 118 GLU A CA 1
ATOM 873 C C . GLU A 1 118 ? -1.115 -0.276 -0.781 1.00 88.62 118 GLU A C 1
ATOM 875 O O . GLU A 1 118 ? 0.067 0.030 -0.567 1.00 88.62 118 GLU A O 1
ATOM 880 N N . ALA A 1 119 ? -2.131 0.333 -0.179 1.00 89.50 119 ALA A N 1
ATOM 881 C CA . ALA A 1 119 ? -1.978 1.299 0.893 1.00 89.50 119 ALA A CA 1
ATOM 882 C C . ALA A 1 119 ? -2.594 0.709 2.159 1.00 89.50 119 ALA A C 1
ATOM 884 O O . ALA A 1 119 ? -3.732 0.245 2.148 1.00 89.50 119 ALA A O 1
ATOM 885 N N . LEU A 1 120 ? -1.836 0.741 3.253 1.00 92.06 120 LEU A N 1
ATOM 886 C CA . LEU A 1 120 ? -2.364 0.395 4.563 1.00 92.06 120 LEU A CA 1
ATOM 887 C C . LEU A 1 120 ? -3.186 1.578 5.071 1.00 92.06 120 LEU A C 1
ATOM 889 O O . LEU A 1 120 ? -2.619 2.639 5.331 1.00 92.06 120 LEU A O 1
ATOM 893 N N . ASP A 1 121 ? -4.501 1.410 5.198 1.00 93.81 121 ASP A N 1
ATOM 894 C CA . ASP A 1 121 ? -5.342 2.438 5.802 1.00 93.81 121 ASP A CA 1
ATOM 895 C C . ASP A 1 121 ? -5.267 2.351 7.330 1.00 93.81 121 ASP A C 1
ATOM 897 O O . ASP A 1 121 ? -5.857 1.469 7.953 1.00 93.81 121 ASP A O 1
ATOM 901 N N . LEU A 1 122 ? -4.519 3.275 7.933 1.00 94.25 122 LEU A N 1
ATOM 902 C CA . LEU A 1 122 ? -4.372 3.369 9.384 1.00 94.25 122 LEU A CA 1
ATOM 903 C C . LEU A 1 122 ? -5.451 4.226 10.049 1.00 94.25 122 LEU A C 1
ATOM 905 O O . LEU A 1 122 ? -5.456 4.330 11.273 1.00 94.25 122 LEU A O 1
ATOM 909 N N . SER A 1 123 ? -6.387 4.809 9.295 1.00 92.06 123 SER A N 1
ATOM 910 C CA . SER A 1 123 ? -7.456 5.625 9.888 1.00 92.06 123 SER A CA 1
ATOM 911 C C . SER A 1 123 ? -8.439 4.807 10.726 1.00 92.06 123 SER A C 1
ATOM 913 O O . SER A 1 123 ? -9.078 5.348 11.620 1.00 92.06 123 SER A O 1
ATOM 915 N N . GLN A 1 124 ? -8.535 3.500 10.471 1.00 93.94 124 GLN A N 1
ATOM 916 C CA . GLN A 1 124 ? -9.378 2.588 11.246 1.00 93.94 124 GLN A CA 1
ATOM 917 C C . GLN A 1 124 ? -8.636 1.894 12.390 1.00 93.94 124 GLN A C 1
ATOM 919 O O . GLN A 1 124 ? -9.253 1.152 13.154 1.00 93.94 124 GLN A O 1
ATOM 924 N N . HIS A 1 125 ? -7.330 2.128 12.521 1.00 97.12 125 HIS A N 1
ATOM 925 C CA . HIS A 1 125 ? -6.534 1.535 13.583 1.00 97.12 125 HIS A CA 1
ATOM 926 C C . HIS A 1 125 ? -6.967 2.091 14.949 1.00 97.12 125 HIS A C 1
ATOM 928 O O . HIS A 1 125 ? -7.186 3.294 15.088 1.00 97.12 125 HIS A O 1
ATOM 934 N N . SER A 1 126 ? -7.084 1.228 15.962 1.00 97.00 126 SER A N 1
ATOM 935 C C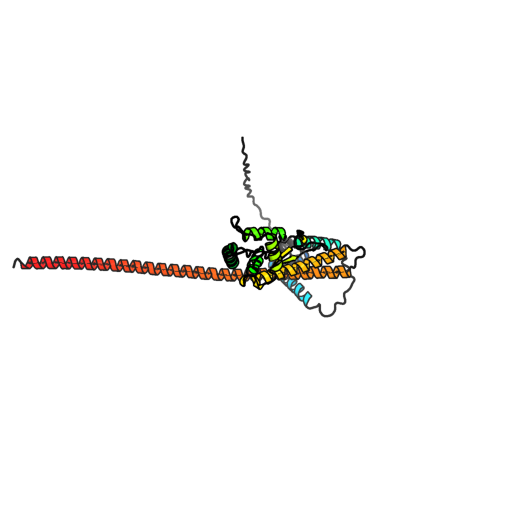A . SER A 1 126 ? -7.609 1.591 17.290 1.00 97.00 126 SER A CA 1
ATOM 936 C C . SER A 1 126 ? -6.814 2.718 17.951 1.00 97.00 126 SER A C 1
ATOM 938 O O . SER A 1 126 ? -7.399 3.660 18.473 1.00 97.00 126 SER A O 1
ATOM 940 N N . GLU A 1 127 ? -5.484 2.661 17.861 1.00 96.69 127 GLU A N 1
ATOM 941 C CA . GLU A 1 127 ? -4.592 3.712 18.367 1.00 96.69 127 GLU A CA 1
ATOM 942 C C . GLU A 1 127 ? -4.827 5.059 17.666 1.00 96.69 127 GLU A C 1
ATOM 944 O O . GLU A 1 127 ? -4.840 6.090 18.324 1.00 96.69 127 GLU A O 1
ATOM 949 N N . THR A 1 128 ? -5.078 5.056 16.351 1.00 97.38 128 THR A N 1
ATOM 950 C CA . THR A 1 128 ? -5.379 6.282 15.594 1.00 97.38 128 THR A CA 1
ATOM 951 C C . THR A 1 128 ? -6.712 6.881 16.029 1.00 97.38 128 THR A C 1
ATOM 953 O O . THR A 1 128 ? -6.812 8.093 16.167 1.00 97.38 128 THR A O 1
ATOM 956 N N . LYS A 1 129 ? -7.737 6.046 16.258 1.00 97.56 129 LYS A N 1
ATOM 957 C CA . LYS A 1 129 ? -9.048 6.511 16.741 1.00 97.56 129 LYS A CA 1
ATOM 958 C C . LYS A 1 129 ? -8.934 7.143 18.124 1.00 97.56 129 LYS A C 1
ATOM 960 O O . LYS A 1 129 ? -9.444 8.234 18.327 1.00 97.56 129 LYS A O 1
ATOM 965 N N . LYS A 1 130 ? -8.195 6.498 19.030 1.00 97.62 130 LYS A N 1
ATOM 966 C CA . LYS A 1 130 ? -7.945 7.029 20.371 1.00 97.62 130 LYS A CA 1
ATOM 967 C C . LYS A 1 130 ? -7.205 8.370 20.327 1.00 97.62 130 LYS A C 1
ATOM 969 O O . LYS A 1 130 ? -7.625 9.314 20.977 1.00 97.62 130 LYS A O 1
ATOM 974 N N . GLU A 1 131 ? -6.138 8.473 19.536 1.00 97.38 131 GLU A N 1
ATOM 975 C CA . GLU A 1 131 ? -5.412 9.741 19.369 1.00 97.38 131 GLU A CA 1
ATOM 976 C C . GLU A 1 131 ? -6.277 10.840 18.751 1.00 97.38 131 GLU A C 1
ATOM 978 O O . GLU A 1 131 ? -6.119 12.004 19.104 1.00 97.38 131 GLU A O 1
ATOM 983 N N . LEU A 1 132 ? -7.189 10.480 17.845 1.00 97.62 132 LEU A N 1
ATOM 984 C CA . LEU A 1 132 ? -8.140 11.419 17.259 1.00 97.62 132 LEU A CA 1
ATOM 985 C C . LEU A 1 132 ? -9.137 11.937 18.305 1.00 97.62 132 LEU A C 1
ATOM 987 O O . LEU A 1 132 ? -9.349 13.140 18.394 1.00 97.62 132 LEU A O 1
ATOM 991 N N . GLU A 1 133 ? -9.688 11.053 19.136 1.00 96.94 133 GLU A N 1
ATOM 992 C CA . GLU A 1 133 ? -10.546 11.442 20.263 1.00 96.94 133 GLU A CA 1
ATOM 993 C C . GLU A 1 133 ? -9.796 12.333 21.264 1.00 96.94 133 GLU A C 1
ATOM 995 O O . GLU A 1 133 ? -10.345 13.310 21.772 1.00 96.94 133 GLU A O 1
ATOM 1000 N N . ASP A 1 134 ? -8.532 12.017 21.551 1.00 97.06 134 ASP A N 1
ATOM 1001 C CA . ASP A 1 134 ? -7.698 12.809 22.455 1.00 97.06 134 ASP A CA 1
ATOM 1002 C C . ASP A 1 134 ? -7.326 14.175 21.849 1.00 97.06 134 ASP A C 1
ATOM 1004 O O . ASP A 1 134 ? -7.247 15.158 22.586 1.00 97.06 134 ASP A O 1
ATOM 1008 N N . PHE A 1 135 ? -7.173 14.265 20.522 1.00 97.12 135 PHE A N 1
ATOM 1009 C CA . PHE A 1 135 ? -7.040 15.535 19.803 1.00 97.12 135 PHE A CA 1
ATOM 1010 C C . PHE A 1 135 ? -8.305 16.386 19.944 1.00 97.12 135 PHE A C 1
ATOM 1012 O O . PHE A 1 135 ? -8.214 17.547 20.334 1.00 97.12 135 PHE A O 1
ATOM 1019 N N . HIS A 1 136 ? -9.489 15.807 19.710 1.00 96.56 136 HIS A N 1
ATOM 1020 C CA . HIS A 1 136 ? -10.766 16.524 19.825 1.00 96.56 136 HIS A CA 1
ATOM 1021 C C . HIS A 1 136 ? -11.001 17.086 21.229 1.00 96.56 136 HIS A C 1
ATOM 1023 O O . HIS A 1 136 ? -11.445 18.222 21.362 1.00 96.56 136 HIS A O 1
ATOM 1029 N N . LYS A 1 137 ? -10.630 16.349 22.284 1.00 95.75 137 LYS A N 1
ATOM 1030 C CA . LYS A 1 137 ? -10.721 16.841 23.674 1.00 95.75 137 LYS A CA 1
ATOM 1031 C C . LYS A 1 137 ? -9.819 18.045 23.952 1.00 95.75 137 LYS A C 1
ATOM 1033 O O . LYS A 1 137 ? -10.123 18.829 24.843 1.00 95.75 137 LYS A O 1
ATOM 1038 N N . GLN A 1 138 ? -8.701 18.167 23.238 1.00 95.75 138 GLN A N 1
ATOM 1039 C CA . GLN A 1 138 ? -7.732 19.252 23.424 1.00 95.75 138 GLN A CA 1
ATOM 1040 C C . GLN A 1 138 ? -7.975 20.438 22.486 1.00 95.75 138 GLN A C 1
ATOM 1042 O O . GLN A 1 138 ? -7.385 21.494 22.700 1.00 95.75 138 GLN A O 1
ATOM 1047 N N . LEU A 1 139 ? -8.854 20.286 21.489 1.00 94.44 139 LEU A N 1
ATOM 1048 C CA . LEU A 1 139 ? -9.070 21.267 20.425 1.00 94.44 139 LEU A CA 1
ATOM 1049 C C . LEU A 1 139 ? -9.487 22.644 20.962 1.00 94.44 139 LEU A C 1
ATOM 1051 O O . LEU A 1 139 ? -8.950 23.653 20.522 1.00 94.44 139 LEU A O 1
ATOM 1055 N N . ALA A 1 140 ? -10.363 22.678 21.972 1.00 91.38 140 ALA A N 1
ATOM 1056 C CA . ALA A 1 140 ? -10.824 23.919 22.606 1.00 91.38 140 ALA A CA 1
ATOM 1057 C C . ALA A 1 140 ? -9.708 24.706 23.322 1.00 91.38 140 ALA A C 1
ATOM 1059 O O . ALA A 1 140 ? -9.884 25.875 23.650 1.00 91.38 140 ALA A O 1
ATOM 1060 N N . GLY A 1 141 ? -8.567 24.068 23.603 1.00 91.94 141 GLY A N 1
ATOM 1061 C CA . GLY A 1 141 ? -7.417 24.707 24.238 1.00 91.94 141 GLY A CA 1
ATOM 1062 C C . GLY A 1 141 ? -6.405 25.293 23.255 1.00 91.94 141 GLY A C 1
ATOM 1063 O O . GLY A 1 141 ? -5.384 25.818 23.697 1.00 91.94 141 GLY A O 1
ATOM 1064 N N . PHE A 1 142 ? -6.615 25.164 21.942 1.00 92.88 142 PHE A N 1
ATOM 1065 C CA . PHE A 1 142 ? -5.654 25.653 20.957 1.00 92.88 142 PHE A CA 1
ATOM 1066 C C . PHE A 1 142 ? -5.932 27.120 20.647 1.00 92.88 142 PHE A C 1
ATOM 1068 O O . PHE A 1 142 ? -6.940 27.454 20.041 1.00 92.88 142 PHE A O 1
ATOM 1075 N N . THR A 1 143 ? -5.006 27.985 21.052 1.00 91.44 143 THR A N 1
ATOM 1076 C CA . THR A 1 143 ? -5.070 29.436 20.817 1.00 91.44 143 THR A CA 1
ATOM 1077 C C . THR A 1 143 ? -4.143 29.901 19.693 1.00 91.44 143 THR A C 1
ATOM 1079 O O . THR A 1 143 ? -4.094 31.085 19.381 1.00 91.44 143 THR A O 1
ATOM 1082 N N . GLU A 1 144 ? -3.336 28.998 19.131 1.00 93.81 144 GLU A N 1
ATOM 1083 C CA . GLU A 1 144 ? -2.412 29.297 18.037 1.00 93.81 144 GLU A CA 1
ATOM 1084 C C . GLU A 1 144 ? -2.850 28.570 16.765 1.00 93.81 144 GLU A C 1
ATOM 1086 O O . GLU A 1 144 ? -3.243 27.403 16.820 1.00 93.81 144 GLU A O 1
ATOM 1091 N N . ASP A 1 145 ? -2.671 29.219 15.610 1.00 95.69 145 ASP A N 1
ATOM 1092 C CA . ASP A 1 145 ? -2.826 28.612 14.282 1.00 95.69 145 ASP A CA 1
ATOM 1093 C C . ASP A 1 145 ? -1.663 27.644 13.966 1.00 95.69 145 ASP A C 1
ATOM 1095 O O . ASP A 1 145 ? -0.873 27.835 13.039 1.00 95.69 145 ASP A O 1
ATOM 1099 N N . LYS A 1 146 ? -1.467 26.638 14.828 1.00 96.56 146 LYS A N 1
ATOM 1100 C CA . LYS A 1 146 ? -0.413 25.622 14.731 1.00 96.56 146 LYS A CA 1
ATOM 1101 C C . LYS A 1 146 ? -0.870 24.311 15.348 1.00 96.56 146 LYS A C 1
ATOM 1103 O O . LYS A 1 146 ? -1.402 24.271 16.452 1.00 96.56 146 LYS A O 1
ATOM 1108 N N . ILE A 1 147 ? -0.544 23.205 14.683 1.00 97.00 147 ILE A N 1
ATOM 1109 C CA . ILE A 1 147 ? -0.746 21.871 15.254 1.00 97.00 147 ILE A CA 1
ATOM 1110 C C . ILE A 1 147 ? 0.368 21.568 16.270 1.00 97.00 147 ILE A C 1
ATOM 1112 O O . ILE A 1 147 ? 1.548 21.573 15.893 1.00 97.00 147 ILE A O 1
ATOM 1116 N N . PRO A 1 148 ? 0.045 21.236 17.535 1.00 96.75 148 PRO A N 1
ATOM 1117 C CA . PRO A 1 148 ? 1.058 20.854 18.509 1.00 96.75 148 PRO A CA 1
ATOM 1118 C C . PRO A 1 148 ? 1.840 19.614 18.064 1.00 96.75 148 PRO A C 1
ATOM 1120 O O . PRO A 1 148 ? 1.275 18.637 17.565 1.00 96.75 148 PRO A O 1
ATOM 1123 N N . LYS A 1 149 ? 3.156 19.610 18.315 1.00 97.12 149 LYS A N 1
ATOM 1124 C CA . LYS A 1 149 ? 4.072 18.529 17.893 1.00 97.12 149 LYS A CA 1
ATOM 1125 C C . LYS A 1 149 ? 3.655 17.139 18.390 1.00 97.12 149 LYS A C 1
ATOM 1127 O O . LYS A 1 149 ? 3.944 16.144 17.729 1.00 97.12 149 LYS A O 1
ATOM 1132 N N . GLY A 1 150 ? 2.958 17.072 19.527 1.00 97.06 150 GLY A N 1
ATOM 1133 C CA . GLY A 1 150 ? 2.414 15.829 20.083 1.00 97.06 150 GLY A CA 1
ATOM 1134 C C . GLY A 1 150 ? 1.445 15.096 19.147 1.00 97.06 150 GLY A C 1
ATOM 1135 O O . GLY A 1 150 ? 1.298 13.885 19.269 1.00 97.06 150 GLY A O 1
ATOM 1136 N N . PHE A 1 151 ? 0.855 15.788 18.166 1.00 97.81 151 PHE A N 1
ATOM 1137 C CA . PHE A 1 151 ? -0.103 15.222 17.211 1.00 97.81 151 PHE A CA 1
ATOM 1138 C C . PHE A 1 151 ? 0.494 14.879 15.841 1.00 97.81 151 PHE A C 1
ATOM 1140 O O . PHE A 1 151 ? -0.211 14.387 14.958 1.00 97.81 151 PHE A O 1
ATOM 1147 N N . PHE A 1 152 ? 1.804 15.050 15.646 1.00 98.12 152 PHE A N 1
ATOM 1148 C CA . PHE A 1 152 ? 2.474 14.583 14.427 1.00 98.12 152 PHE A CA 1
ATOM 1149 C C . PHE A 1 152 ? 2.328 13.068 14.186 1.00 98.12 152 PHE A C 1
ATOM 1151 O O . PHE A 1 152 ? 2.148 12.686 13.025 1.00 98.12 152 PHE A O 1
ATOM 1158 N N . PRO A 1 153 ? 2.318 12.192 15.217 1.00 98.31 153 PRO A N 1
ATOM 1159 C CA . PRO A 1 153 ? 1.994 10.781 15.028 1.00 98.31 153 PRO A CA 1
ATOM 1160 C C . PRO A 1 153 ? 0.612 10.541 14.407 1.00 98.31 153 PRO A C 1
ATOM 1162 O O . PRO A 1 153 ? 0.492 9.756 13.463 1.00 98.31 153 PRO A O 1
ATOM 1165 N N . LEU A 1 154 ? -0.411 11.271 14.860 1.00 98.44 154 LEU A N 1
ATOM 1166 C CA . LEU A 1 154 ? -1.765 11.194 14.310 1.00 98.44 154 LEU A CA 1
ATOM 1167 C C . LEU A 1 154 ? -1.785 11.622 12.833 1.00 98.44 154 LEU A C 1
ATOM 1169 O O . LEU A 1 154 ? -2.302 10.891 11.983 1.00 98.44 154 LEU A O 1
ATOM 1173 N N . LEU A 1 155 ? -1.148 12.750 12.496 1.00 98.25 155 LEU A N 1
ATOM 1174 C CA . LEU A 1 155 ? -1.022 13.220 11.107 1.00 98.25 155 LEU A CA 1
ATOM 1175 C C . LEU A 1 155 ? -0.335 12.185 10.210 1.00 98.25 155 LEU A C 1
ATOM 1177 O O . LEU A 1 155 ? -0.814 11.892 9.109 1.00 98.25 155 LEU A O 1
ATOM 1181 N N . ALA A 1 156 ? 0.755 11.589 10.696 1.00 98.19 156 ALA A N 1
ATOM 1182 C CA . ALA A 1 156 ? 1.476 10.545 9.985 1.00 98.19 156 ALA A CA 1
ATOM 1183 C C . ALA A 1 156 ? 0.590 9.331 9.687 1.00 98.19 156 ALA A C 1
ATOM 1185 O O . ALA A 1 156 ? 0.595 8.834 8.558 1.00 98.19 156 ALA A O 1
ATOM 1186 N N . LYS A 1 157 ? -0.214 8.883 10.659 1.00 98.12 157 LYS A N 1
ATOM 1187 C CA . LYS A 1 157 ? -1.170 7.775 10.492 1.00 98.12 157 LYS A CA 1
ATOM 1188 C C . LYS A 1 157 ? -2.258 8.114 9.467 1.00 98.12 157 LYS A C 1
ATOM 1190 O O . LYS A 1 157 ? -2.564 7.277 8.617 1.00 98.12 157 LYS A O 1
ATOM 1195 N N . LEU A 1 158 ? -2.802 9.332 9.491 1.00 97.75 158 LEU A N 1
ATOM 1196 C CA . LEU A 1 158 ? -3.854 9.770 8.562 1.00 97.75 158 LEU A CA 1
ATOM 1197 C C . LEU A 1 158 ? -3.357 9.928 7.114 1.00 97.75 158 LEU A C 1
ATOM 1199 O O . LEU A 1 158 ? -4.100 9.624 6.175 1.00 97.75 158 LEU A O 1
ATOM 1203 N N . CYS A 1 159 ? -2.105 10.355 6.922 1.00 98.06 159 CYS A N 1
ATOM 1204 C CA . CYS A 1 159 ? -1.523 10.584 5.595 1.00 98.06 159 CYS A CA 1
ATOM 1205 C C . CYS A 1 159 ? -0.902 9.323 4.969 1.00 98.06 159 CYS A C 1
ATOM 1207 O O . CYS A 1 159 ? -0.783 9.231 3.743 1.00 98.06 159 CYS A O 1
ATOM 1209 N N . GLN A 1 160 ? -0.479 8.349 5.782 1.00 97.81 160 GLN A N 1
ATOM 1210 C CA . GLN A 1 160 ? 0.340 7.218 5.340 1.00 97.81 160 GLN A CA 1
ATOM 1211 C C . GLN A 1 160 ? -0.268 6.469 4.139 1.00 97.81 160 GLN A C 1
ATOM 1213 O O . GLN A 1 160 ? -1.368 5.930 4.174 1.00 97.81 160 GLN A O 1
ATOM 1218 N N . GLY A 1 161 ? 0.512 6.383 3.059 1.00 96.50 161 GLY A N 1
ATOM 1219 C CA . GLY A 1 161 ? 0.200 5.609 1.856 1.00 96.50 161 GLY A CA 1
ATOM 1220 C C . GLY A 1 161 ? -0.760 6.286 0.876 1.00 96.50 161 GLY A C 1
ATOM 1221 O O . GLY A 1 161 ? -0.977 5.746 -0.207 1.00 96.50 161 GLY A O 1
ATOM 1222 N N . LYS A 1 162 ? -1.310 7.458 1.200 1.00 97.50 162 LYS A N 1
ATOM 1223 C CA . LYS A 1 162 ? -2.231 8.179 0.317 1.00 97.50 162 LYS A CA 1
ATOM 1224 C C . LYS A 1 162 ? -1.463 8.913 -0.798 1.00 97.50 162 LYS A C 1
ATOM 1226 O O . LYS A 1 162 ? -0.302 9.285 -0.625 1.00 97.50 162 LYS A O 1
ATOM 1231 N N . SER A 1 163 ? -2.097 9.114 -1.954 1.00 97.12 163 SER A N 1
ATOM 1232 C CA . SER A 1 163 ? -1.467 9.696 -3.157 1.00 97.12 163 SER A CA 1
ATOM 1233 C C . SER A 1 163 ? -1.809 11.159 -3.434 1.00 97.12 163 SER A C 1
ATOM 1235 O O . SER A 1 163 ? -1.190 11.768 -4.306 1.00 97.12 163 SER A O 1
ATOM 1237 N N . ALA A 1 164 ? -2.785 11.710 -2.711 1.00 97.56 164 ALA A N 1
ATOM 1238 C CA . ALA A 1 164 ? -3.303 13.056 -2.935 1.00 97.56 164 ALA A CA 1
ATOM 1239 C C . ALA A 1 164 ? -2.204 14.134 -2.849 1.00 97.56 164 ALA A C 1
ATOM 1241 O O . ALA A 1 164 ? -1.158 13.923 -2.219 1.00 97.56 164 ALA A O 1
ATOM 1242 N N . THR A 1 165 ? -2.439 15.273 -3.498 1.00 98.25 165 THR A N 1
ATOM 1243 C CA . THR A 1 165 ? -1.619 16.484 -3.341 1.00 98.25 165 THR A CA 1
ATOM 1244 C C . THR A 1 165 ? -1.665 16.986 -1.907 1.00 98.25 165 THR A C 1
ATOM 1246 O O . THR A 1 165 ? -2.517 16.555 -1.128 1.00 98.25 165 THR A O 1
ATOM 1249 N N . LEU A 1 166 ? -0.749 17.875 -1.532 1.00 98.44 166 LEU A N 1
ATOM 1250 C CA . LEU A 1 166 ? -0.748 18.470 -0.203 1.00 98.44 166 LEU A CA 1
ATOM 1251 C C . LEU A 1 166 ? -2.043 19.240 0.039 1.00 98.44 166 LEU A C 1
ATOM 1253 O O . LEU A 1 166 ? -2.707 18.961 1.027 1.00 98.44 166 LEU A O 1
ATOM 1257 N N . THR A 1 167 ? -2.478 20.083 -0.898 1.00 98.44 167 THR A N 1
ATOM 1258 C CA . THR A 1 167 ? -3.755 20.808 -0.783 1.00 98.44 167 THR A CA 1
ATOM 1259 C C . THR A 1 167 ? -4.948 19.871 -0.544 1.00 98.44 167 THR A C 1
ATOM 1261 O O . THR A 1 167 ? -5.749 20.086 0.369 1.00 98.44 167 THR A O 1
ATOM 1264 N N . SER A 1 168 ? -5.071 18.793 -1.329 1.00 98.38 168 SER A N 1
ATOM 1265 C CA . SER A 1 168 ? -6.154 17.812 -1.157 1.00 98.38 168 SER A CA 1
ATOM 1266 C C . SER A 1 168 ? -6.011 17.014 0.145 1.00 98.38 168 SER A C 1
ATOM 1268 O O . SER A 1 168 ? -7.009 16.717 0.806 1.00 98.38 168 SER A O 1
ATOM 1270 N N . MET A 1 169 ? -4.780 16.689 0.549 1.00 98.31 169 MET A N 1
ATOM 1271 C CA . MET A 1 169 ? -4.502 15.989 1.801 1.00 98.31 169 MET A CA 1
ATOM 1272 C C . MET A 1 169 ? -4.862 16.837 3.013 1.00 98.31 169 MET A C 1
ATOM 1274 O O . MET A 1 169 ? -5.566 16.347 3.890 1.00 98.31 169 MET A O 1
ATOM 1278 N N . SER A 1 170 ? -4.426 18.096 3.041 1.00 98.50 170 SER A N 1
ATOM 1279 C CA . SER A 1 170 ? -4.694 19.027 4.133 1.00 98.50 170 SER A CA 1
ATOM 1280 C C . SER A 1 170 ? -6.188 19.192 4.344 1.00 98.50 170 SER A C 1
ATOM 1282 O O . SER A 1 170 ? -6.634 19.062 5.472 1.00 98.50 170 SER A O 1
ATOM 1284 N N . LYS A 1 171 ? -6.985 19.338 3.274 1.00 98.25 171 LYS A N 1
ATOM 1285 C CA . LYS A 1 171 ? -8.456 19.377 3.373 1.00 98.25 171 LYS A CA 1
ATOM 1286 C C . LYS A 1 171 ? -9.042 18.100 3.982 1.00 98.25 171 LYS A C 1
ATOM 1288 O O . LYS A 1 171 ? -9.876 18.171 4.875 1.00 98.25 171 LYS A O 1
ATOM 1293 N N . ARG A 1 172 ? -8.588 16.923 3.536 1.00 97.75 172 ARG A N 1
ATOM 1294 C CA . ARG A 1 172 ? -9.067 15.631 4.066 1.00 97.75 172 ARG A CA 1
ATOM 1295 C C . ARG A 1 172 ? -8.678 15.411 5.524 1.00 97.75 172 ARG A C 1
ATOM 1297 O O . ARG A 1 172 ? -9.420 14.770 6.259 1.00 97.75 172 ARG A O 1
ATOM 1304 N N . VAL A 1 173 ? -7.492 15.865 5.917 1.00 97.88 173 VAL A N 1
ATOM 1305 C CA . VAL A 1 173 ? -7.016 15.784 7.299 1.00 97.88 173 VAL A CA 1
ATOM 1306 C C . VAL A 1 173 ? -7.763 16.795 8.163 1.00 97.88 173 VAL A C 1
ATOM 1308 O O . VAL A 1 173 ? -8.251 16.404 9.214 1.00 97.88 173 VAL A O 1
ATOM 1311 N N . PHE A 1 174 ? -7.948 18.028 7.686 1.00 97.69 174 PHE A N 1
ATOM 1312 C CA . PHE A 1 174 ? -8.757 19.068 8.327 1.00 97.69 174 PHE A CA 1
ATOM 1313 C C . PHE A 1 174 ? -10.149 18.548 8.674 1.00 97.69 174 PHE A C 1
ATOM 1315 O O . PHE A 1 174 ? -10.503 18.513 9.842 1.00 97.69 174 PHE A O 1
ATOM 1322 N N . GLN A 1 175 ? -10.876 18.013 7.688 1.00 97.00 175 GLN A N 1
ATOM 1323 C CA . GLN A 1 175 ? -12.224 17.455 7.874 1.00 97.00 175 GLN A CA 1
ATOM 1324 C C . GLN A 1 175 ? -12.291 16.299 8.883 1.00 97.00 175 GLN A C 1
ATOM 1326 O O . GLN A 1 175 ? -13.357 15.989 9.399 1.00 97.00 175 GLN A O 1
ATOM 1331 N N . LYS A 1 176 ? -11.175 15.604 9.130 1.00 96.75 176 LYS A N 1
ATOM 1332 C CA . LYS A 1 176 ? -11.114 14.538 10.138 1.00 96.75 176 LYS A CA 1
ATOM 1333 C C . LYS A 1 176 ? -10.756 15.069 11.519 1.00 96.75 176 LYS A C 1
ATOM 1335 O O . LYS A 1 176 ? -11.238 14.533 12.512 1.00 96.75 176 LYS A O 1
ATOM 1340 N N . LEU A 1 177 ? -9.860 16.049 11.577 1.00 96.62 177 LEU A N 1
ATOM 1341 C CA . LEU A 1 177 ? -9.354 16.617 12.820 1.00 96.62 177 LEU A CA 1
ATOM 1342 C C . LEU A 1 177 ? -10.325 17.617 13.439 1.00 96.62 177 LEU A C 1
ATOM 1344 O O . LEU A 1 177 ? -10.422 17.661 14.657 1.00 96.62 177 LEU A O 1
ATOM 1348 N N . ILE A 1 178 ? -11.027 18.394 12.621 1.00 96.50 178 ILE A N 1
ATOM 1349 C CA . ILE A 1 178 ? -11.872 19.502 13.056 1.00 96.50 178 ILE A CA 1
ATOM 1350 C C . ILE A 1 178 ? -13.320 19.139 12.710 1.00 96.50 178 ILE A C 1
ATOM 1352 O O . ILE A 1 178 ? -13.660 19.092 11.524 1.00 96.50 178 ILE A O 1
ATOM 1356 N N . PRO A 1 179 ? -14.148 18.807 13.718 1.00 93.81 179 PRO A N 1
ATOM 1357 C CA . PRO A 1 179 ? -15.590 18.650 13.547 1.00 93.81 179 PRO A CA 1
ATOM 1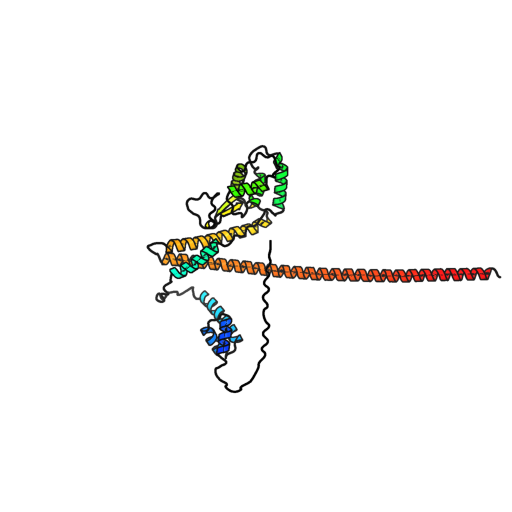358 C C . PRO A 1 179 ? -16.220 19.903 12.923 1.00 93.81 179 PRO A C 1
ATOM 1360 O O . PRO A 1 179 ? -15.732 21.008 13.141 1.00 93.81 179 PRO A O 1
ATOM 1363 N N . GLU A 1 180 ? -17.300 19.745 12.154 1.00 93.81 180 GLU A N 1
ATOM 1364 C CA . GLU A 1 180 ? -17.956 20.865 11.449 1.00 93.81 180 GLU A CA 1
ATOM 1365 C C . GLU A 1 180 ? -18.490 21.955 12.395 1.00 93.81 180 GLU A C 1
ATOM 1367 O O . GLU A 1 180 ? -18.659 23.099 11.984 1.00 93.81 180 GLU A O 1
ATOM 1372 N N . ASP A 1 181 ? -18.741 21.602 13.654 1.00 92.94 181 ASP A N 1
ATOM 1373 C CA . ASP A 1 181 ? -19.262 22.451 14.723 1.00 92.94 181 ASP A CA 1
ATOM 1374 C C . ASP A 1 181 ? -18.178 23.022 15.654 1.00 92.94 181 ASP A C 1
ATOM 1376 O O . ASP A 1 181 ? -18.494 23.789 16.564 1.00 92.94 181 ASP A O 1
ATOM 1380 N N . ALA A 1 182 ? -16.907 22.666 15.452 1.00 92.75 182 ALA A N 1
ATOM 1381 C CA . ALA A 1 182 ? -15.823 23.139 16.302 1.00 92.75 182 ALA A CA 1
ATOM 1382 C C . ALA A 1 182 ? -15.363 24.549 15.901 1.00 92.75 182 ALA A C 1
ATOM 1384 O O . ALA A 1 182 ? -14.900 24.769 14.782 1.00 92.75 182 ALA A O 1
ATOM 1385 N N . ASP A 1 183 ? -15.424 25.482 16.851 1.00 90.56 183 ASP A N 1
ATOM 1386 C CA . ASP A 1 183 ? -14.831 26.813 16.721 1.00 90.56 183 ASP A CA 1
ATOM 1387 C C . ASP A 1 183 ? -13.321 26.716 16.987 1.00 90.56 183 ASP A C 1
ATOM 1389 O O . ASP A 1 183 ? -12.887 26.454 18.112 1.00 90.56 183 ASP A O 1
ATOM 1393 N N . THR A 1 184 ? -12.509 26.801 15.933 1.00 92.00 184 THR A N 1
ATOM 1394 C CA . THR A 1 184 ? -11.051 26.677 16.028 1.00 92.00 184 THR A CA 1
ATOM 1395 C C . THR A 1 184 ? -10.345 27.586 15.032 1.00 92.00 184 THR A C 1
ATOM 1397 O O . THR A 1 184 ? -10.719 27.661 13.863 1.00 92.00 184 THR A O 1
ATOM 1400 N N . ASP A 1 185 ? -9.264 28.215 15.492 1.00 94.00 185 ASP A N 1
ATOM 1401 C CA . ASP A 1 185 ? -8.420 29.101 14.683 1.00 94.00 185 ASP A CA 1
ATOM 1402 C C . ASP A 1 185 ? -7.406 28.348 13.802 1.00 94.00 185 ASP A C 1
ATOM 1404 O O . ASP A 1 185 ? -6.613 28.967 13.092 1.00 94.00 185 ASP A O 1
ATOM 1408 N N . ILE A 1 186 ? -7.396 27.009 13.836 1.00 96.81 186 ILE A N 1
ATOM 1409 C CA . ILE A 1 186 ? -6.479 26.207 13.019 1.00 96.81 186 ILE A CA 1
ATOM 1410 C C . ILE A 1 186 ? -6.866 26.344 11.547 1.00 96.81 186 ILE A C 1
ATOM 1412 O O . ILE A 1 186 ? -7.919 25.886 11.110 1.00 96.81 186 ILE A O 1
ATOM 1416 N N . SER A 1 187 ? -5.967 26.892 10.746 1.00 97.25 187 SER A N 1
ATOM 1417 C CA . SER A 1 187 ? -6.111 27.064 9.313 1.00 97.25 187 SER A CA 1
ATOM 1418 C C . SER A 1 187 ? -5.682 25.816 8.533 1.00 97.25 187 SER A C 1
ATOM 1420 O O . SER A 1 187 ? -4.913 24.955 8.977 1.00 97.25 187 SER A O 1
ATOM 1422 N N . LEU A 1 188 ? -6.133 25.727 7.278 1.00 97.50 188 LEU A N 1
ATOM 1423 C CA . LEU A 1 188 ? -5.659 24.703 6.339 1.00 97.50 188 LEU A CA 1
ATOM 1424 C C . LEU A 1 188 ? -4.145 24.786 6.086 1.00 97.50 188 LEU A C 1
ATOM 1426 O O . LEU A 1 188 ? -3.530 23.763 5.767 1.00 97.50 188 LEU A O 1
ATOM 1430 N N . LEU A 1 189 ? -3.556 25.981 6.209 1.00 98.00 189 LEU A N 1
ATOM 1431 C CA . LEU A 1 189 ? -2.125 26.199 6.021 1.00 98.00 189 LEU A CA 1
ATOM 1432 C C . LEU A 1 189 ? -1.331 25.563 7.165 1.00 98.00 189 LEU A C 1
ATOM 1434 O O . LEU A 1 189 ? -0.412 24.793 6.890 1.00 98.00 189 LEU A O 1
ATOM 1438 N N . ALA A 1 190 ? -1.747 25.773 8.417 1.00 98.19 190 ALA A N 1
ATOM 1439 C CA . ALA A 1 190 ? -1.117 25.146 9.577 1.00 98.19 190 ALA A CA 1
ATOM 1440 C C . ALA A 1 190 ? -1.144 23.612 9.498 1.00 98.19 190 ALA A C 1
ATOM 1442 O O . ALA A 1 190 ? -0.156 22.943 9.812 1.00 98.19 190 ALA A O 1
ATOM 1443 N N . ILE A 1 191 ? -2.243 23.032 9.001 1.00 98.31 191 ILE A N 1
ATOM 1444 C CA . ILE A 1 191 ? -2.314 21.586 8.742 1.00 98.31 191 ILE A CA 1
ATOM 1445 C C . ILE A 1 191 ? -1.343 21.172 7.633 1.00 98.31 191 ILE A C 1
ATOM 1447 O O . ILE A 1 191 ? -0.666 20.152 7.768 1.00 98.31 191 ILE A O 1
ATOM 1451 N N . ALA A 1 192 ? -1.248 21.937 6.543 1.00 98.50 192 ALA A N 1
ATOM 1452 C CA . ALA A 1 192 ? -0.324 21.638 5.452 1.00 98.50 192 ALA A CA 1
ATOM 1453 C C . ALA A 1 192 ? 1.141 21.641 5.920 1.00 98.50 192 ALA A C 1
ATOM 1455 O O . ALA A 1 192 ? 1.884 20.707 5.607 1.00 98.50 192 ALA A O 1
ATOM 1456 N N . GLU A 1 193 ? 1.538 22.640 6.707 1.00 98.38 193 GLU A N 1
ATOM 1457 C CA . GLU A 1 193 ? 2.872 22.732 7.308 1.00 98.38 193 GLU A CA 1
ATOM 1458 C C . GLU A 1 193 ? 3.137 21.557 8.255 1.00 98.38 193 GLU A C 1
ATOM 1460 O O . GLU A 1 193 ? 4.161 20.878 8.148 1.00 98.38 193 GLU A O 1
ATOM 1465 N N . ALA A 1 194 ? 2.178 21.235 9.126 1.00 98.31 194 ALA A N 1
ATOM 1466 C CA . ALA A 1 194 ? 2.302 20.111 10.046 1.00 98.31 194 ALA A CA 1
ATOM 1467 C C . ALA A 1 194 ? 2.423 18.760 9.311 1.00 98.31 194 ALA A C 1
ATOM 1469 O O . ALA A 1 194 ? 3.216 17.905 9.715 1.00 98.31 194 ALA A O 1
ATOM 1470 N N . ILE A 1 195 ? 1.705 18.569 8.197 1.00 98.56 195 ILE A N 1
ATOM 1471 C CA . ILE A 1 195 ? 1.847 17.386 7.333 1.00 98.56 195 ILE A CA 1
ATOM 1472 C C . ILE A 1 195 ? 3.254 17.317 6.734 1.00 98.56 195 ILE A C 1
ATOM 1474 O O . ILE A 1 195 ? 3.846 16.240 6.737 1.00 98.56 195 ILE A O 1
ATOM 1478 N N . GLN A 1 196 ? 3.802 18.429 6.236 1.00 98.19 196 GLN A N 1
ATOM 1479 C CA . GLN A 1 196 ? 5.156 18.461 5.668 1.00 98.19 196 GLN A CA 1
ATOM 1480 C C . GLN A 1 196 ? 6.246 18.168 6.709 1.00 98.19 196 GLN A C 1
ATOM 1482 O O . GLN A 1 196 ? 7.294 17.633 6.354 1.00 98.19 196 GLN A O 1
ATOM 1487 N N . ILE A 1 197 ? 6.005 18.486 7.985 1.00 98.12 197 ILE A N 1
ATOM 1488 C CA . ILE A 1 197 ? 6.912 18.136 9.087 1.00 98.12 197 ILE A CA 1
ATOM 1489 C C . ILE A 1 197 ? 6.780 16.648 9.450 1.00 98.12 197 ILE A C 1
ATOM 1491 O O . ILE A 1 197 ? 7.781 15.957 9.640 1.00 98.12 197 ILE A O 1
ATOM 1495 N N . ALA A 1 198 ? 5.551 16.134 9.554 1.00 98.25 198 ALA A N 1
ATOM 1496 C CA . ALA A 1 198 ? 5.294 14.757 9.980 1.00 98.25 198 ALA A CA 1
ATOM 1497 C C . ALA A 1 198 ? 5.553 13.712 8.875 1.00 98.25 198 ALA A C 1
ATOM 1499 O O . ALA A 1 198 ? 5.808 12.536 9.167 1.00 98.25 198 ALA A O 1
ATOM 1500 N N . CYS A 1 199 ? 5.460 14.112 7.604 1.00 98.38 1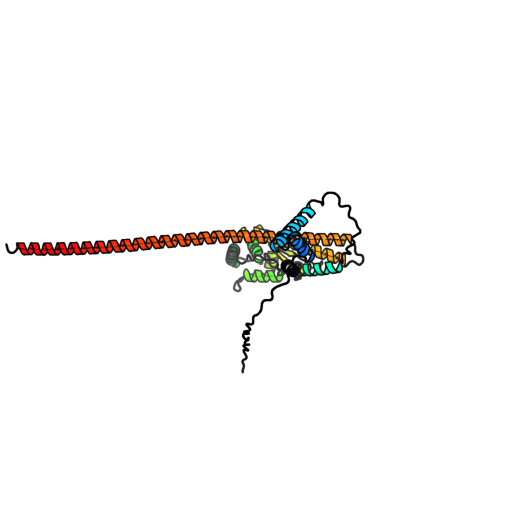99 CYS A N 1
ATOM 1501 C CA . CYS A 1 199 ? 5.451 13.219 6.450 1.00 98.38 199 CYS A CA 1
ATOM 1502 C C . CYS A 1 199 ? 6.316 13.716 5.287 1.00 98.38 199 CYS A C 1
ATOM 1504 O O . CYS A 1 199 ? 6.479 14.903 5.044 1.00 98.38 199 CYS A O 1
ATOM 1506 N N . GLU A 1 200 ? 6.759 12.771 4.462 1.00 98.12 200 GLU A N 1
ATOM 1507 C CA . GLU A 1 200 ? 7.442 13.017 3.196 1.00 98.12 200 GLU A CA 1
ATOM 1508 C C . GLU A 1 200 ? 6.610 12.473 2.028 1.00 98.12 200 GLU A C 1
ATOM 1510 O O . GLU A 1 200 ? 6.210 11.301 2.017 1.00 98.12 200 GLU A O 1
ATOM 1515 N N . ARG A 1 201 ? 6.392 13.288 0.990 1.00 97.81 201 ARG A N 1
ATOM 1516 C CA . ARG A 1 201 ? 5.762 12.834 -0.259 1.00 97.81 201 ARG A CA 1
ATOM 1517 C C . ARG A 1 201 ? 6.818 12.232 -1.187 1.00 97.81 201 ARG A C 1
ATOM 1519 O O . ARG A 1 201 ? 7.646 12.936 -1.753 1.00 97.81 201 ARG A O 1
ATOM 1526 N N . LYS A 1 202 ? 6.809 10.912 -1.371 1.00 97.69 202 LYS A N 1
ATOM 1527 C CA . LYS A 1 202 ? 7.772 10.188 -2.219 1.00 97.69 202 LYS A CA 1
ATOM 1528 C C . LYS A 1 202 ? 7.128 9.743 -3.520 1.00 97.69 202 LYS A C 1
ATOM 1530 O O . LYS A 1 202 ? 6.021 9.214 -3.517 1.00 97.69 202 LYS A O 1
ATOM 1535 N N . SER A 1 203 ? 7.841 9.900 -4.631 1.00 96.94 203 SER A N 1
ATOM 1536 C CA . SER A 1 203 ? 7.436 9.319 -5.914 1.00 96.94 203 SER A CA 1
ATOM 1537 C C . SER A 1 203 ? 8.147 7.990 -6.140 1.00 96.94 203 SER A C 1
ATOM 1539 O O . SER A 1 203 ? 9.365 7.877 -5.950 1.00 96.94 203 SER A O 1
ATOM 1541 N N . TYR A 1 204 ? 7.358 7.007 -6.564 1.00 97.12 204 TYR A N 1
ATOM 1542 C CA . TYR A 1 204 ? 7.787 5.647 -6.883 1.00 97.12 204 TYR A CA 1
ATOM 1543 C C . TYR A 1 204 ? 7.619 5.309 -8.370 1.00 97.12 204 TYR A C 1
ATOM 1545 O O . TYR A 1 204 ? 7.639 4.137 -8.742 1.00 97.12 204 TYR A O 1
ATOM 1553 N N . GLY A 1 205 ? 7.476 6.332 -9.212 1.00 96.12 205 GLY A N 1
ATOM 1554 C CA . GLY A 1 205 ? 7.330 6.211 -10.656 1.00 96.12 205 GLY A CA 1
ATOM 1555 C C . GLY A 1 205 ? 8.201 7.197 -11.439 1.00 96.12 205 GLY A C 1
ATOM 1556 O O . GLY A 1 205 ? 9.312 7.531 -11.020 1.00 96.12 205 GLY A O 1
ATOM 1557 N N . VAL A 1 206 ? 7.725 7.630 -12.604 1.00 95.44 206 VAL A N 1
ATOM 1558 C CA . VAL A 1 206 ? 8.459 8.514 -13.516 1.00 95.44 206 VAL A CA 1
ATOM 1559 C C . VAL A 1 206 ? 8.264 9.969 -13.101 1.00 95.44 206 VAL A C 1
ATOM 1561 O O . VAL A 1 206 ? 7.162 10.493 -13.155 1.00 95.44 206 VAL A O 1
ATOM 1564 N N . ARG A 1 207 ? 9.350 10.648 -12.714 1.00 94.19 207 ARG A N 1
ATOM 1565 C CA . ARG A 1 207 ? 9.326 12.092 -12.425 1.00 94.19 207 ARG A CA 1
ATOM 1566 C C . ARG A 1 207 ? 9.750 12.914 -13.637 1.00 94.19 207 ARG A C 1
ATOM 1568 O O . ARG A 1 207 ? 10.744 12.580 -14.299 1.00 94.19 207 ARG A O 1
ATOM 1575 N N . LYS A 1 208 ? 9.034 14.013 -13.872 1.00 92.94 208 LYS A N 1
ATOM 1576 C CA . LYS A 1 208 ? 9.451 15.123 -14.740 1.00 92.94 208 LYS A CA 1
ATOM 1577 C C . LYS A 1 208 ? 10.446 16.017 -13.981 1.00 92.94 208 LYS A C 1
ATOM 1579 O O . LYS A 1 208 ? 10.437 16.062 -12.756 1.00 92.94 208 LYS A O 1
ATOM 1584 N N . ALA A 1 209 ? 11.342 16.696 -14.698 1.00 90.25 209 ALA A N 1
ATOM 1585 C CA . ALA A 1 209 ? 12.469 17.412 -14.083 1.00 90.25 209 ALA A CA 1
ATOM 1586 C C . ALA A 1 209 ? 12.079 18.708 -13.341 1.00 90.25 209 ALA A C 1
ATOM 1588 O O . ALA A 1 209 ? 12.811 19.137 -12.458 1.00 90.25 209 ALA A O 1
ATOM 1589 N N . LYS A 1 210 ? 10.949 19.334 -13.696 1.00 93.75 210 LYS A N 1
ATOM 1590 C CA . LYS A 1 210 ? 10.495 20.627 -13.157 1.00 93.75 210 LYS A CA 1
ATOM 1591 C C . LYS A 1 210 ? 9.087 20.495 -12.575 1.00 93.75 210 LYS A C 1
ATOM 1593 O O . LYS A 1 210 ? 8.124 20.905 -13.211 1.00 93.75 210 LYS A O 1
ATOM 1598 N N . ILE A 1 211 ? 8.963 19.854 -11.416 1.00 94.25 211 ILE A N 1
ATOM 1599 C CA . ILE A 1 211 ? 7.665 19.605 -10.773 1.00 94.25 211 ILE A CA 1
ATOM 1600 C C . ILE A 1 211 ? 7.653 20.102 -9.334 1.00 94.25 211 ILE A C 1
ATOM 1602 O O . ILE A 1 211 ? 8.623 19.925 -8.596 1.00 94.25 211 ILE A O 1
ATOM 1606 N N . VAL A 1 212 ? 6.522 20.676 -8.928 1.00 96.44 212 VAL A N 1
ATOM 1607 C CA . VAL A 1 212 ? 6.246 20.987 -7.526 1.00 96.44 212 VAL A CA 1
ATOM 1608 C C . VAL A 1 212 ? 5.829 19.687 -6.850 1.00 96.44 212 VAL A C 1
ATOM 1610 O O . VAL A 1 212 ? 4.682 19.264 -6.945 1.00 96.44 212 VAL A O 1
ATOM 1613 N N . GLN A 1 213 ? 6.779 19.027 -6.185 1.00 95.81 213 GLN A N 1
ATOM 1614 C CA . GLN A 1 213 ? 6.614 17.681 -5.622 1.00 95.81 213 GLN A CA 1
ATOM 1615 C C . GLN A 1 213 ? 5.309 17.488 -4.832 1.00 95.81 213 GLN A C 1
ATOM 1617 O O . GLN A 1 213 ? 4.693 16.429 -4.915 1.00 95.81 213 GLN A O 1
ATOM 1622 N N . ASN A 1 214 ? 4.883 18.490 -4.063 1.00 97.44 214 ASN A N 1
ATOM 1623 C CA . ASN A 1 214 ? 3.729 18.389 -3.169 1.00 97.44 214 ASN A CA 1
ATOM 1624 C C . ASN A 1 214 ? 2.379 18.621 -3.861 1.00 97.44 214 ASN A C 1
ATOM 1626 O O . ASN A 1 214 ? 1.363 18.183 -3.334 1.00 97.44 214 ASN A O 1
ATOM 1630 N N . GLU A 1 215 ? 2.378 19.209 -5.055 1.00 97.75 215 GLU A N 1
ATOM 1631 C CA . GLU A 1 215 ? 1.165 19.518 -5.823 1.00 97.75 215 GLU A CA 1
ATOM 1632 C C . GLU A 1 215 ? 1.100 18.769 -7.160 1.00 97.75 215 GLU A C 1
ATOM 1634 O O . GLU A 1 215 ? 0.112 18.855 -7.872 1.00 97.75 215 GLU A O 1
ATOM 1639 N N . ASP A 1 216 ? 2.124 17.981 -7.499 1.00 97.31 216 ASP A N 1
ATOM 1640 C CA . ASP A 1 216 ? 2.109 17.166 -8.711 1.00 97.31 216 ASP A CA 1
ATOM 1641 C C . ASP A 1 216 ? 1.043 16.056 -8.631 1.00 97.31 216 ASP A C 1
ATOM 1643 O O . ASP A 1 216 ? 0.962 15.304 -7.646 1.00 97.31 216 ASP A O 1
ATOM 1647 N N . GLU A 1 217 ? 0.241 15.965 -9.688 1.00 96.62 217 GLU A N 1
ATOM 1648 C CA . GLU A 1 217 ? -0.850 15.003 -9.875 1.00 96.62 217 GLU A CA 1
ATOM 1649 C C . GLU A 1 217 ? -0.542 13.973 -10.963 1.00 96.62 217 GLU A C 1
ATOM 1651 O O . GLU A 1 217 ? -1.382 13.120 -11.246 1.00 96.62 217 GLU A O 1
ATOM 1656 N N . ASP A 1 218 ? 0.661 14.005 -11.551 1.00 96.19 218 ASP A N 1
ATOM 1657 C CA . ASP A 1 218 ? 1.040 13.070 -12.604 1.00 96.19 218 ASP A CA 1
ATOM 1658 C C . ASP A 1 218 ? 0.872 11.606 -12.132 1.00 96.19 218 ASP A C 1
ATOM 1660 O O . ASP A 1 218 ? 1.563 11.161 -11.198 1.00 96.19 218 ASP A O 1
ATOM 1664 N N . PRO A 1 219 ? -0.031 10.824 -12.758 1.00 93.75 219 PRO A N 1
ATOM 1665 C CA . PRO A 1 219 ? -0.275 9.445 -12.356 1.00 93.75 219 PRO A CA 1
ATOM 1666 C C . PRO A 1 219 ? 0.970 8.569 -12.542 1.00 93.75 219 PRO A C 1
ATOM 1668 O O . PRO A 1 219 ? 1.179 7.625 -11.770 1.00 93.75 219 PRO A O 1
ATOM 1671 N N . GLU A 1 220 ? 1.848 8.900 -13.496 1.00 95.00 220 GLU A N 1
ATOM 1672 C CA . GLU A 1 220 ? 3.080 8.152 -13.739 1.00 95.00 220 GLU A CA 1
ATOM 1673 C C . GLU A 1 220 ? 4.113 8.356 -12.633 1.00 95.00 220 GLU A C 1
ATOM 1675 O O . GLU A 1 220 ? 4.932 7.465 -12.395 1.00 95.00 220 GLU A O 1
ATOM 1680 N N . ALA A 1 221 ? 4.072 9.483 -11.916 1.00 95.62 221 ALA A N 1
ATOM 1681 C CA . ALA A 1 221 ? 5.001 9.769 -10.829 1.00 95.62 221 ALA A CA 1
ATOM 1682 C C . ALA A 1 221 ? 4.729 8.910 -9.586 1.00 95.62 221 ALA A C 1
ATOM 1684 O O . ALA A 1 221 ? 5.648 8.685 -8.788 1.00 95.62 221 ALA A O 1
ATOM 1685 N N . ARG A 1 222 ? 3.510 8.369 -9.442 1.00 95.44 222 ARG A N 1
ATOM 1686 C CA . ARG A 1 222 ? 3.101 7.459 -8.357 1.00 95.44 222 ARG A CA 1
ATOM 1687 C C . ARG A 1 222 ? 3.452 8.007 -6.972 1.00 95.44 222 ARG A C 1
ATOM 1689 O O . ARG A 1 222 ? 4.191 7.386 -6.199 1.00 95.44 222 ARG A O 1
ATOM 1696 N N . TRP A 1 223 ? 2.937 9.194 -6.672 1.00 97.38 223 TRP A N 1
ATOM 1697 C CA . TRP A 1 223 ? 3.144 9.874 -5.395 1.00 97.38 223 TRP A CA 1
ATOM 1698 C C . TRP A 1 223 ? 2.531 9.123 -4.223 1.00 97.38 223 TRP A C 1
ATOM 1700 O O . TRP A 1 223 ? 1.418 8.604 -4.319 1.00 97.38 223 TRP A O 1
ATOM 1710 N N . ARG A 1 224 ? 3.253 9.069 -3.104 1.00 97.62 224 ARG A N 1
ATOM 1711 C CA . ARG A 1 224 ? 2.801 8.474 -1.846 1.00 97.62 224 ARG A CA 1
ATOM 1712 C C . ARG A 1 224 ? 3.320 9.282 -0.666 1.00 97.62 224 ARG A C 1
ATOM 1714 O O . ARG A 1 224 ? 4.526 9.489 -0.549 1.00 97.62 224 ARG A O 1
ATOM 1721 N N . TRP A 1 225 ? 2.421 9.673 0.223 1.00 98.12 225 TRP A N 1
ATOM 1722 C CA . TRP A 1 225 ? 2.779 10.215 1.527 1.00 98.12 225 TRP A CA 1
ATOM 1723 C C . TRP A 1 225 ? 3.288 9.101 2.439 1.00 98.12 225 TRP A C 1
ATOM 1725 O O . TRP A 1 225 ? 2.703 8.017 2.534 1.00 98.12 225 TRP A O 1
ATOM 1735 N N . GLU A 1 226 ? 4.414 9.338 3.094 1.00 97.81 226 GLU A N 1
ATOM 1736 C CA . GLU A 1 226 ? 5.009 8.422 4.056 1.00 97.81 226 GLU A CA 1
ATOM 1737 C C . GLU A 1 226 ? 5.368 9.160 5.326 1.00 97.81 226 GLU A C 1
ATOM 1739 O O . GLU A 1 226 ? 5.898 10.259 5.252 1.00 97.81 226 GLU A O 1
ATOM 1744 N N . SER A 1 227 ? 5.152 8.529 6.480 1.00 97.88 227 SER A N 1
ATOM 1745 C CA . SER A 1 227 ? 5.663 9.081 7.732 1.00 97.88 227 SER A CA 1
ATOM 1746 C C . SER A 1 227 ? 7.173 9.298 7.634 1.00 97.88 227 SER A C 1
ATOM 1748 O O . SER A 1 227 ? 7.893 8.350 7.264 1.00 97.88 227 SER A O 1
ATOM 1750 N N . ALA A 1 228 ? 7.621 10.510 7.976 1.00 97.50 228 ALA A N 1
ATOM 1751 C CA . ALA A 1 228 ? 9.033 10.874 8.056 1.00 97.50 228 ALA A CA 1
ATOM 1752 C C . ALA A 1 228 ? 9.732 9.996 9.106 1.00 97.50 228 ALA A C 1
ATOM 1754 O O . ALA A 1 228 ? 10.751 9.360 8.828 1.00 97.50 228 ALA A O 1
ATOM 1755 N N . THR A 1 229 ? 9.081 9.822 10.259 1.00 96.88 229 THR A N 1
ATOM 1756 C CA . THR A 1 229 ? 9.554 8.978 11.360 1.00 96.88 229 THR A CA 1
ATOM 1757 C C . THR A 1 229 ? 8.733 7.695 11.440 1.00 96.88 229 THR A C 1
ATOM 1759 O O . THR A 1 229 ? 7.517 7.718 11.615 1.00 96.88 229 THR A O 1
ATOM 1762 N N . ILE A 1 230 ? 9.370 6.526 11.332 1.00 95.44 230 ILE A N 1
ATOM 1763 C CA . ILE A 1 230 ? 8.644 5.241 11.382 1.00 95.44 230 ILE A CA 1
ATOM 1764 C C . ILE A 1 230 ? 8.027 4.945 12.760 1.00 95.44 230 ILE A C 1
ATOM 1766 O O . ILE A 1 230 ? 7.106 4.139 12.863 1.00 95.44 230 ILE A O 1
ATOM 1770 N N . GLU A 1 231 ? 8.530 5.594 13.807 1.00 96.81 231 GLU A N 1
ATOM 1771 C CA . GLU A 1 231 ? 8.073 5.436 15.191 1.00 96.81 231 GLU A CA 1
ATOM 1772 C C . GLU A 1 231 ? 6.695 6.050 15.433 1.00 96.81 231 GLU A C 1
ATOM 1774 O O . GLU A 1 231 ? 5.965 5.564 16.289 1.00 96.81 231 GLU A O 1
ATOM 1779 N N . PHE A 1 232 ? 6.295 7.016 14.605 1.00 97.75 232 PHE A N 1
ATOM 1780 C CA . PHE A 1 232 ? 4.948 7.591 14.600 1.00 97.75 232 PHE A CA 1
ATOM 1781 C C . PHE A 1 232 ? 3.856 6.588 14.220 1.00 97.75 232 PHE A C 1
ATOM 1783 O O . PHE A 1 232 ? 2.674 6.878 14.351 1.00 97.75 232 PHE A O 1
ATOM 1790 N N . LEU A 1 233 ? 4.231 5.415 13.711 1.00 97.81 233 LEU A N 1
ATOM 1791 C CA . LEU A 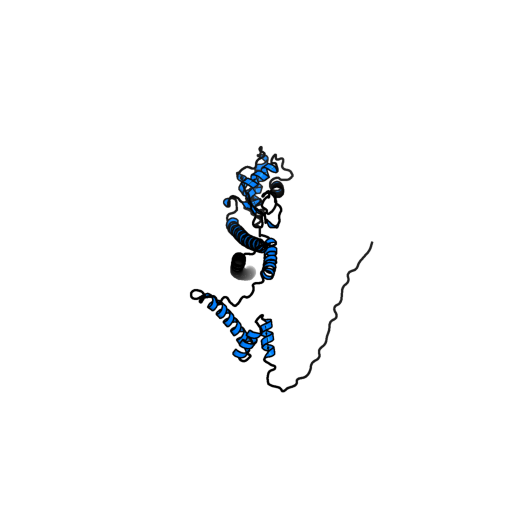1 233 ? 3.294 4.403 13.248 1.00 97.81 233 LEU A CA 1
ATOM 1792 C C . LEU A 1 233 ? 3.122 3.300 14.305 1.00 97.81 233 LEU A C 1
ATOM 1794 O O . LEU A 1 233 ? 4.108 2.956 14.974 1.00 97.81 233 LEU A O 1
ATOM 1798 N N . PRO A 1 234 ? 1.930 2.678 14.400 1.00 97.81 234 PRO A N 1
ATOM 1799 C CA . PRO A 1 234 ? 1.678 1.568 15.316 1.00 97.81 234 PRO A CA 1
ATOM 1800 C C . PRO A 1 234 ? 2.657 0.411 15.106 1.00 97.81 234 PRO A C 1
ATOM 1802 O O . PRO A 1 234 ? 3.054 0.106 13.976 1.00 97.81 234 PRO A O 1
ATOM 1805 N N . SER A 1 235 ? 3.091 -0.218 16.199 1.00 97.31 235 SER A N 1
ATOM 1806 C CA . SER A 1 235 ? 4.191 -1.197 16.177 1.00 97.31 235 SER A CA 1
ATOM 1807 C C . SER A 1 235 ? 3.927 -2.411 15.272 1.00 97.31 235 SER A C 1
ATOM 1809 O O . SER A 1 235 ? 4.829 -2.860 14.557 1.00 97.31 235 SER A O 1
ATOM 1811 N N . ASP A 1 236 ? 2.688 -2.886 15.233 1.00 96.38 236 ASP A N 1
ATOM 1812 C CA . ASP A 1 236 ? 2.200 -3.976 14.390 1.00 96.38 236 ASP A CA 1
ATOM 1813 C C . ASP A 1 236 ? 2.176 -3.593 12.896 1.00 96.38 236 ASP A C 1
ATOM 1815 O O . ASP A 1 236 ? 2.593 -4.380 12.036 1.00 96.38 236 ASP A O 1
ATOM 1819 N N . ALA A 1 237 ? 1.817 -2.347 12.580 1.00 97.00 237 ALA A N 1
ATOM 1820 C CA . ALA A 1 237 ? 1.802 -1.799 11.226 1.00 97.00 237 ALA A CA 1
ATOM 1821 C C . ALA A 1 237 ? 3.206 -1.548 10.644 1.00 97.00 237 ALA A C 1
ATOM 1823 O O . ALA A 1 237 ? 3.397 -1.619 9.422 1.00 97.00 237 ALA A O 1
ATOM 1824 N N . ARG A 1 238 ? 4.220 -1.276 11.483 1.00 96.69 238 ARG A N 1
ATOM 1825 C CA . ARG A 1 238 ? 5.592 -0.947 11.030 1.00 96.69 238 ARG A CA 1
ATOM 1826 C C . ARG A 1 238 ? 6.185 -2.029 10.129 1.00 96.69 238 ARG A C 1
ATOM 1828 O O . ARG A 1 238 ? 6.842 -1.710 9.136 1.00 96.69 238 ARG A O 1
ATOM 1835 N N . SER A 1 239 ? 5.983 -3.303 10.464 1.00 95.62 239 SER A N 1
ATOM 1836 C CA . SER A 1 239 ? 6.544 -4.429 9.703 1.00 95.62 239 SER A CA 1
ATOM 1837 C C . SER A 1 239 ? 5.940 -4.532 8.295 1.00 95.62 239 SER A C 1
ATOM 1839 O O . SER A 1 239 ? 6.673 -4.646 7.308 1.00 95.62 239 SER A O 1
ATOM 1841 N N . VAL A 1 240 ? 4.617 -4.388 8.197 1.00 94.88 240 VAL A N 1
ATOM 1842 C CA . VAL A 1 240 ? 3.856 -4.392 6.942 1.00 94.88 240 VAL A CA 1
ATOM 1843 C C . VAL A 1 240 ? 4.274 -3.210 6.068 1.00 94.88 240 VAL A C 1
ATOM 1845 O O . VAL A 1 240 ? 4.627 -3.386 4.901 1.00 94.88 240 VAL A O 1
ATOM 1848 N N . LEU A 1 241 ? 4.357 -2.010 6.650 1.00 95.69 241 LEU A N 1
ATOM 1849 C CA . LEU A 1 241 ? 4.767 -0.802 5.934 1.00 95.69 241 LEU A CA 1
ATOM 1850 C C . LEU A 1 241 ? 6.211 -0.870 5.431 1.00 95.69 241 LEU A C 1
ATOM 1852 O O . LEU A 1 241 ? 6.485 -0.422 4.316 1.00 95.69 241 LEU A O 1
ATOM 1856 N N . LYS A 1 242 ? 7.140 -1.471 6.189 1.00 95.94 242 LYS A N 1
ATOM 1857 C CA . LYS A 1 242 ? 8.502 -1.749 5.695 1.00 95.94 242 LYS A CA 1
ATOM 1858 C C . LYS A 1 242 ? 8.468 -2.631 4.444 1.00 95.94 242 LYS A C 1
ATOM 1860 O O . LYS A 1 242 ? 9.216 -2.357 3.502 1.00 95.94 242 LYS A O 1
ATOM 1865 N N . GLY A 1 243 ? 7.590 -3.637 4.420 1.00 94.75 243 GLY A N 1
ATOM 1866 C CA . GLY A 1 243 ? 7.311 -4.466 3.245 1.00 94.75 243 GLY A CA 1
ATOM 1867 C C . GLY A 1 243 ? 6.840 -3.633 2.054 1.00 94.75 243 GLY A C 1
ATOM 1868 O O . GLY A 1 243 ? 7.498 -3.624 1.016 1.00 94.75 243 GLY A O 1
ATOM 1869 N N . TYR A 1 244 ? 5.791 -2.827 2.232 1.00 95.19 244 TYR A N 1
ATOM 1870 C CA . TYR A 1 244 ? 5.262 -1.963 1.170 1.00 95.19 244 TYR A CA 1
ATOM 1871 C C . TYR A 1 244 ? 6.276 -0.946 0.641 1.00 95.19 244 TYR A C 1
ATOM 1873 O O . TYR A 1 244 ? 6.375 -0.746 -0.570 1.00 95.19 244 TYR A O 1
ATOM 1881 N N . ARG A 1 245 ? 7.073 -0.319 1.515 1.00 96.12 245 ARG A N 1
ATOM 1882 C CA . ARG A 1 245 ? 8.146 0.599 1.094 1.00 96.12 245 ARG A CA 1
ATOM 1883 C C . ARG A 1 245 ? 9.223 -0.140 0.290 1.00 96.12 245 ARG A C 1
ATOM 1885 O O . ARG A 1 245 ? 9.745 0.398 -0.685 1.00 96.12 245 ARG A O 1
ATOM 1892 N N . LYS A 1 246 ? 9.569 -1.372 0.679 1.00 96.12 246 LYS A N 1
ATOM 1893 C CA . LYS A 1 246 ? 10.529 -2.215 -0.052 1.00 96.12 246 LYS A CA 1
ATOM 1894 C C . LYS A 1 246 ? 10.000 -2.581 -1.439 1.00 96.12 246 LYS A C 1
ATOM 1896 O O . LYS A 1 246 ? 10.731 -2.411 -2.413 1.00 96.12 246 LYS A O 1
ATOM 1901 N N . ASP A 1 247 ? 8.746 -3.001 -1.533 1.00 95.31 247 ASP A N 1
ATOM 1902 C CA . ASP A 1 247 ? 8.115 -3.385 -2.798 1.00 95.31 247 ASP A CA 1
ATOM 1903 C C . ASP A 1 247 ? 8.006 -2.198 -3.760 1.00 95.31 247 ASP A C 1
ATOM 1905 O O . ASP A 1 247 ? 8.410 -2.302 -4.920 1.00 95.31 247 ASP A O 1
ATOM 1909 N N . ARG A 1 248 ? 7.592 -1.027 -3.262 1.00 96.25 248 ARG A N 1
ATOM 1910 C CA . ARG A 1 248 ? 7.562 0.214 -4.051 1.00 96.25 248 ARG A CA 1
ATOM 1911 C C . ARG A 1 248 ? 8.947 0.628 -4.558 1.00 96.25 248 ARG A C 1
ATOM 1913 O O . ARG A 1 248 ? 9.082 1.007 -5.720 1.00 96.25 248 ARG A O 1
ATOM 1920 N N . ARG A 1 249 ? 10.008 0.481 -3.752 1.00 96.75 249 ARG A N 1
ATOM 1921 C CA . ARG A 1 249 ? 11.394 0.715 -4.212 1.00 96.75 249 ARG A CA 1
ATOM 1922 C C . ARG A 1 249 ? 11.824 -0.261 -5.308 1.00 96.75 249 ARG A C 1
ATOM 1924 O O . ARG A 1 249 ? 12.497 0.156 -6.247 1.00 96.75 249 ARG A O 1
ATOM 1931 N N . HIS A 1 250 ? 11.467 -1.541 -5.214 1.00 96.25 250 HIS A N 1
ATOM 1932 C CA . HIS A 1 250 ? 11.760 -2.505 -6.282 1.00 96.25 250 HIS A CA 1
ATOM 1933 C C . HIS A 1 250 ? 11.003 -2.179 -7.567 1.00 96.25 250 HIS A C 1
ATOM 1935 O O . HIS A 1 250 ? 11.590 -2.214 -8.649 1.00 96.25 250 HIS A O 1
ATOM 1941 N N . LYS A 1 251 ? 9.732 -1.784 -7.449 1.00 96.06 251 LYS A N 1
ATOM 1942 C CA . LYS A 1 251 ? 8.932 -1.310 -8.580 1.00 96.06 251 LYS A CA 1
ATOM 1943 C C . LYS A 1 251 ? 9.580 -0.094 -9.250 1.00 96.06 251 LYS A C 1
ATOM 1945 O O . LYS A 1 251 ? 9.775 -0.111 -10.461 1.00 96.06 251 LYS A O 1
ATOM 1950 N N . LEU A 1 252 ? 10.032 0.894 -8.474 1.00 97.00 252 LEU A N 1
ATOM 1951 C CA . LEU A 1 252 ? 10.757 2.057 -8.999 1.00 97.00 252 LEU A CA 1
ATOM 1952 C C . LEU A 1 252 ? 12.046 1.661 -9.744 1.00 97.00 252 LEU A C 1
ATOM 1954 O O . LEU A 1 252 ? 12.335 2.208 -10.806 1.00 97.00 252 LEU A O 1
ATOM 1958 N N . LYS A 1 253 ? 12.817 0.687 -9.237 1.00 97.31 253 LYS A N 1
ATOM 1959 C CA . LYS A 1 253 ? 14.009 0.173 -9.944 1.00 97.31 253 LYS A CA 1
ATOM 1960 C C . LYS A 1 253 ? 13.653 -0.413 -11.313 1.00 97.31 253 LYS A C 1
ATOM 1962 O O . LYS A 1 253 ? 14.360 -0.136 -12.280 1.00 97.31 253 LYS A O 1
ATOM 1967 N N . ARG A 1 254 ? 12.551 -1.168 -11.401 1.00 97.50 254 ARG A N 1
ATOM 1968 C CA . ARG A 1 254 ? 12.027 -1.709 -12.668 1.00 97.50 254 ARG A CA 1
ATOM 1969 C C . ARG A 1 254 ? 11.627 -0.587 -13.622 1.00 97.50 254 ARG A C 1
ATOM 1971 O O . ARG A 1 254 ? 12.134 -0.548 -14.736 1.00 97.50 254 ARG A O 1
ATOM 1978 N N . ILE A 1 255 ? 10.813 0.364 -13.162 1.00 97.38 255 ILE A N 1
ATOM 1979 C CA . ILE A 1 255 ? 10.387 1.543 -13.939 1.00 97.38 255 ILE A CA 1
ATOM 1980 C C . ILE A 1 255 ? 11.602 2.292 -14.506 1.00 97.38 255 ILE A C 1
ATOM 1982 O O . ILE A 1 255 ? 11.651 2.592 -15.697 1.00 97.38 255 ILE A O 1
ATOM 1986 N N . ASN A 1 256 ? 12.625 2.534 -13.684 1.00 97.19 256 ASN A N 1
ATOM 1987 C CA . ASN A 1 256 ? 13.844 3.213 -14.123 1.00 97.19 256 ASN A CA 1
ATOM 1988 C C . ASN A 1 256 ? 14.654 2.399 -15.146 1.00 97.19 256 ASN A C 1
ATOM 1990 O O . ASN A 1 256 ? 15.280 2.991 -16.027 1.00 97.19 256 ASN A O 1
ATOM 1994 N N . ALA A 1 257 ? 14.644 1.065 -15.061 1.00 98.00 257 ALA A N 1
ATOM 1995 C CA . ALA A 1 257 ? 15.284 0.204 -16.054 1.00 98.00 257 ALA A CA 1
ATOM 1996 C C . ALA A 1 257 ? 14.590 0.312 -17.422 1.00 98.00 257 ALA A C 1
ATOM 1998 O O . ALA A 1 257 ? 15.276 0.539 -18.420 1.00 98.00 257 ALA A O 1
ATOM 1999 N N . TYR A 1 258 ? 13.253 0.264 -17.456 1.00 97.88 258 TYR A N 1
ATOM 2000 C CA . TYR A 1 258 ? 12.467 0.502 -18.674 1.00 97.88 258 TYR A CA 1
ATOM 2001 C C . TYR A 1 258 ? 12.714 1.892 -19.253 1.00 97.88 258 TYR A C 1
ATOM 2003 O O . TYR A 1 258 ? 13.078 2.019 -20.419 1.00 97.88 258 TYR A O 1
ATOM 2011 N N . LYS A 1 259 ? 12.611 2.941 -18.426 1.00 97.00 259 LYS A N 1
ATOM 2012 C CA . LYS A 1 259 ? 12.864 4.324 -18.857 1.00 97.00 259 LYS A CA 1
ATOM 2013 C C . LYS A 1 259 ? 14.252 4.474 -19.482 1.00 97.00 259 LYS A C 1
ATOM 2015 O O . LYS A 1 259 ? 14.400 5.123 -20.515 1.00 97.00 259 LYS A O 1
ATOM 2020 N N . LYS A 1 260 ? 15.274 3.852 -18.881 1.00 97.44 260 LYS A N 1
ATOM 2021 C CA . LYS A 1 260 ? 16.637 3.853 -19.427 1.00 97.44 260 LYS A CA 1
ATOM 2022 C C . LYS A 1 260 ? 16.718 3.116 -20.765 1.00 97.44 260 LYS A C 1
ATOM 2024 O O . LYS A 1 260 ? 17.378 3.621 -21.668 1.00 97.44 260 LYS A O 1
ATOM 2029 N N . PHE A 1 261 ? 16.074 1.958 -20.895 1.00 97.56 261 PHE A N 1
ATOM 2030 C CA . PHE A 1 261 ? 16.030 1.203 -22.148 1.00 97.56 261 PHE A CA 1
ATOM 2031 C C . PHE A 1 261 ? 15.394 2.029 -23.275 1.00 97.56 261 PHE A C 1
ATOM 2033 O O . PHE A 1 261 ? 16.036 2.240 -24.301 1.00 97.56 261 PHE A O 1
ATOM 2040 N N . PHE A 1 262 ? 14.208 2.602 -23.052 1.00 97.06 262 PHE A N 1
ATOM 2041 C CA . PHE A 1 262 ? 13.538 3.440 -24.054 1.00 97.06 262 PHE A CA 1
ATOM 2042 C C . PHE A 1 262 ? 14.331 4.703 -24.396 1.00 97.06 262 PHE A C 1
ATOM 2044 O O . PHE A 1 262 ? 14.444 5.059 -25.565 1.00 97.06 262 PHE A O 1
ATOM 2051 N N . SER A 1 263 ? 14.964 5.335 -23.403 1.00 96.62 263 SER A N 1
ATOM 2052 C CA . SER A 1 263 ? 15.843 6.487 -23.633 1.00 96.62 263 SER A CA 1
ATOM 2053 C C . SER A 1 263 ? 17.084 6.146 -24.464 1.00 96.62 263 SER A C 1
ATOM 2055 O O . SER A 1 263 ? 17.607 7.020 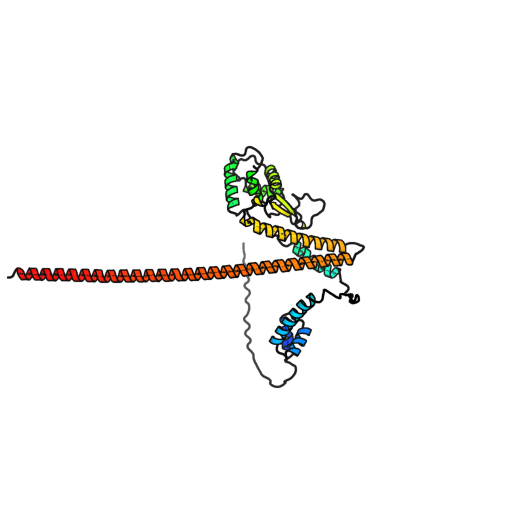-25.150 1.00 96.62 263 SER A O 1
ATOM 2057 N N . LEU A 1 264 ? 17.596 4.913 -24.395 1.00 97.00 264 LEU A N 1
ATOM 2058 C CA . LEU A 1 264 ? 18.684 4.453 -25.262 1.00 97.00 264 LEU A CA 1
ATOM 2059 C C . LEU A 1 264 ? 18.175 4.134 -26.669 1.00 97.00 264 LEU A C 1
ATOM 2061 O O . LEU A 1 264 ? 18.852 4.467 -27.640 1.00 97.00 264 LEU A O 1
ATOM 2065 N N . LEU A 1 265 ? 16.988 3.533 -26.768 1.00 96.25 265 LEU A N 1
ATOM 2066 C CA . LEU A 1 265 ? 16.371 3.136 -28.031 1.00 96.25 265 LEU A CA 1
ATOM 2067 C C . LEU A 1 265 ? 16.004 4.347 -28.902 1.00 96.25 265 LEU A C 1
ATOM 2069 O O . LEU A 1 265 ? 16.149 4.297 -30.121 1.00 96.25 265 LEU A O 1
ATOM 2073 N N . SER A 1 266 ? 15.594 5.451 -28.272 1.00 96.69 266 SER A N 1
ATOM 2074 C CA . SER A 1 266 ? 15.221 6.697 -28.949 1.00 96.69 266 SER A CA 1
ATOM 2075 C C . SER A 1 266 ? 16.415 7.524 -29.450 1.00 96.69 266 SER A C 1
ATOM 2077 O O . SER A 1 266 ? 16.217 8.565 -30.076 1.00 96.69 266 SER A O 1
ATOM 2079 N N . LYS A 1 267 ? 17.664 7.126 -29.167 1.00 96.88 267 LYS A N 1
ATOM 2080 C CA . LYS A 1 267 ? 18.849 7.863 -29.635 1.00 96.88 267 LYS A CA 1
ATOM 2081 C C . LYS A 1 267 ? 19.079 7.627 -31.124 1.00 96.88 267 LYS A C 1
ATOM 2083 O O . LYS A 1 267 ? 19.063 6.491 -31.585 1.00 96.88 267 LYS A O 1
ATOM 2088 N N . LYS A 1 268 ? 19.417 8.701 -31.851 1.00 96.38 268 LYS A N 1
ATOM 2089 C CA . LYS A 1 268 ? 19.744 8.652 -33.290 1.00 96.38 268 LYS A CA 1
ATOM 2090 C C . LYS A 1 268 ? 20.892 7.683 -33.605 1.00 96.38 268 LYS A C 1
ATOM 2092 O O . LYS A 1 268 ? 20.826 6.959 -34.588 1.00 96.38 268 LYS A O 1
ATOM 2097 N N . LYS A 1 269 ? 21.936 7.666 -32.766 1.00 96.69 269 LYS A N 1
ATOM 2098 C CA . LYS A 1 269 ? 23.020 6.673 -32.816 1.00 96.69 269 LYS A CA 1
ATOM 2099 C C . LYS A 1 269 ? 22.805 5.664 -31.690 1.00 96.69 269 LYS A C 1
ATOM 2101 O O . LYS A 1 269 ? 22.987 6.008 -30.519 1.00 96.69 269 LYS A O 1
ATOM 2106 N N . ARG A 1 270 ? 22.375 4.453 -32.046 1.00 94.56 270 ARG A N 1
ATOM 2107 C CA . ARG A 1 270 ? 22.109 3.369 -31.093 1.00 94.56 270 ARG A CA 1
ATOM 2108 C C . ARG A 1 270 ? 23.413 2.672 -30.716 1.00 94.56 270 ARG A C 1
ATOM 2110 O O . ARG A 1 270 ? 24.216 2.330 -31.574 1.00 94.56 270 ARG A O 1
ATOM 2117 N N . ASP A 1 271 ? 23.598 2.461 -29.420 1.00 95.75 271 ASP A N 1
ATOM 2118 C CA . ASP A 1 271 ? 24.678 1.645 -28.870 1.00 95.75 271 ASP A CA 1
ATOM 2119 C C . ASP A 1 271 ? 24.065 0.307 -28.443 1.00 95.75 271 ASP A C 1
ATOM 2121 O O . ASP A 1 271 ? 23.416 0.213 -27.394 1.00 95.75 271 ASP A O 1
ATOM 2125 N N . ASN A 1 272 ? 24.206 -0.703 -29.307 1.00 93.12 272 ASN A N 1
ATOM 2126 C CA . ASN A 1 272 ? 23.578 -2.015 -29.132 1.00 93.12 272 ASN A CA 1
ATOM 2127 C C . ASN A 1 272 ? 24.062 -2.721 -27.860 1.00 93.12 272 ASN A C 1
ATOM 2129 O O . ASN A 1 272 ? 23.270 -3.383 -27.191 1.00 93.12 272 ASN A O 1
ATOM 2133 N N . THR A 1 273 ? 25.319 -2.512 -27.467 1.00 94.12 273 THR A N 1
ATOM 2134 C CA . THR A 1 273 ? 25.875 -3.061 -26.227 1.00 94.12 273 THR A CA 1
ATOM 2135 C C . THR A 1 273 ? 25.166 -2.465 -25.013 1.00 94.12 273 THR A C 1
ATOM 2137 O O . THR A 1 273 ? 24.701 -3.194 -24.136 1.00 94.12 273 THR A O 1
ATOM 2140 N N . LYS A 1 274 ? 24.981 -1.137 -24.980 1.00 96.38 274 LYS A N 1
ATOM 2141 C CA . LYS A 1 274 ? 24.230 -0.478 -23.894 1.00 96.38 274 LYS A CA 1
ATOM 2142 C C . LYS A 1 274 ? 22.761 -0.903 -23.854 1.00 96.38 274 LYS A C 1
ATOM 2144 O O . LYS A 1 274 ? 22.208 -1.025 -22.756 1.00 96.38 274 LYS A O 1
ATOM 2149 N N . LEU A 1 275 ? 22.131 -1.106 -25.013 1.00 95.69 275 LEU A N 1
ATOM 2150 C CA . LEU A 1 275 ? 20.759 -1.618 -25.109 1.00 95.69 275 LEU A CA 1
ATOM 2151 C C . LEU A 1 275 ? 20.651 -3.038 -24.551 1.00 95.69 275 LEU A C 1
ATOM 2153 O O . LEU A 1 275 ? 19.778 -3.285 -23.719 1.00 95.69 275 LEU A O 1
ATOM 2157 N N . ALA A 1 276 ? 21.575 -3.928 -24.918 1.00 94.44 276 ALA A N 1
ATOM 2158 C CA . ALA A 1 276 ? 21.633 -5.290 -24.398 1.00 94.44 276 ALA A CA 1
ATOM 2159 C C . ALA A 1 276 ? 21.783 -5.314 -22.873 1.00 94.44 276 ALA A C 1
ATOM 2161 O O . ALA A 1 276 ? 20.974 -5.940 -22.190 1.00 94.44 276 ALA A O 1
ATOM 2162 N N . THR A 1 277 ? 22.715 -4.534 -22.315 1.00 96.12 277 THR A N 1
ATOM 2163 C CA . THR A 1 277 ? 22.877 -4.420 -20.856 1.00 96.12 277 THR A CA 1
ATOM 2164 C C . THR A 1 277 ? 21.628 -3.853 -20.168 1.00 96.12 277 THR A C 1
ATOM 2166 O O . THR A 1 277 ? 21.294 -4.240 -19.046 1.00 96.12 277 THR A O 1
ATOM 2169 N N . ALA A 1 278 ? 20.926 -2.899 -20.789 1.00 97.12 278 ALA A N 1
ATOM 2170 C CA . ALA A 1 278 ? 19.684 -2.362 -20.235 1.00 97.12 278 ALA A CA 1
ATOM 2171 C C . ALA A 1 278 ? 18.552 -3.404 -20.258 1.00 97.12 278 ALA A C 1
ATOM 2173 O O . ALA A 1 278 ? 17.841 -3.549 -19.263 1.00 97.12 278 ALA A O 1
ATOM 2174 N N . ALA A 1 279 ? 18.428 -4.159 -21.349 1.00 95.88 279 ALA A N 1
ATOM 2175 C CA . ALA A 1 279 ? 17.446 -5.227 -21.493 1.00 95.88 279 ALA A CA 1
ATOM 2176 C C . ALA A 1 279 ? 17.702 -6.384 -20.514 1.00 95.88 279 ALA A C 1
ATOM 2178 O O . ALA A 1 279 ? 16.771 -6.881 -19.884 1.00 95.88 279 ALA A O 1
ATOM 2179 N N . GLU A 1 280 ? 18.961 -6.771 -20.310 1.00 95.69 280 GLU A N 1
ATOM 2180 C CA . GLU A 1 280 ? 19.344 -7.780 -19.318 1.00 95.69 280 GLU A CA 1
ATOM 2181 C C . GLU A 1 280 ? 18.946 -7.357 -17.895 1.00 95.69 280 GLU A C 1
ATOM 2183 O O . GLU A 1 280 ? 18.402 -8.153 -17.127 1.00 95.69 280 GLU A O 1
ATOM 2188 N N . LYS A 1 281 ? 19.119 -6.073 -17.547 1.00 97.56 281 LYS A N 1
ATOM 2189 C CA . LYS A 1 281 ? 18.663 -5.534 -16.254 1.00 97.56 281 LYS A CA 1
ATOM 2190 C C . LYS A 1 281 ? 17.149 -5.624 -16.083 1.00 97.56 281 LYS A C 1
ATOM 2192 O O . LYS A 1 281 ? 16.696 -5.933 -14.981 1.00 97.56 281 LYS A O 1
ATOM 2197 N N . ILE A 1 282 ? 16.377 -5.366 -17.141 1.00 97.31 282 ILE A N 1
ATOM 2198 C CA . ILE A 1 282 ? 14.916 -5.533 -17.122 1.00 97.31 282 ILE A CA 1
ATOM 2199 C C . ILE A 1 282 ? 14.563 -6.993 -16.826 1.00 97.31 282 ILE A C 1
ATOM 2201 O O . ILE A 1 282 ? 13.820 -7.257 -15.880 1.00 97.31 282 ILE A O 1
ATOM 2205 N N . VAL A 1 283 ? 15.160 -7.937 -17.561 1.00 96.06 283 VAL A N 1
ATOM 2206 C CA . VAL A 1 283 ? 14.940 -9.381 -17.364 1.00 96.06 283 VAL A CA 1
ATOM 2207 C C . VAL A 1 283 ? 15.286 -9.797 -15.936 1.00 96.06 283 VAL A C 1
ATOM 2209 O O . VAL A 1 283 ? 14.483 -10.458 -15.275 1.00 96.06 283 VAL A O 1
ATOM 2212 N N . LYS A 1 284 ? 16.438 -9.356 -15.420 1.00 96.81 284 LYS A N 1
ATOM 2213 C CA . LYS A 1 284 ? 16.859 -9.627 -14.042 1.00 96.81 284 LYS A CA 1
ATOM 2214 C C . LYS A 1 284 ? 15.819 -9.145 -13.029 1.00 96.81 284 LYS A C 1
ATOM 2216 O O . LYS A 1 284 ? 15.402 -9.924 -12.174 1.00 96.81 284 LYS A O 1
ATOM 2221 N N . PHE A 1 285 ? 15.371 -7.893 -13.124 1.00 97.00 285 PHE A N 1
ATOM 2222 C CA . PHE A 1 285 ? 14.396 -7.362 -12.171 1.00 97.00 285 PHE A CA 1
ATOM 2223 C C . PHE A 1 285 ? 13.003 -7.991 -12.314 1.00 97.00 285 PHE A C 1
ATOM 2225 O O . PHE A 1 285 ? 12.312 -8.152 -11.307 1.00 97.00 285 PHE A O 1
ATOM 2232 N N . ASN A 1 286 ? 12.581 -8.362 -13.526 1.00 94.81 286 ASN A N 1
ATOM 2233 C CA . ASN A 1 286 ? 11.334 -9.101 -13.736 1.00 94.81 286 ASN A CA 1
ATOM 2234 C C . ASN A 1 286 ? 11.409 -10.491 -13.087 1.00 94.81 286 ASN A C 1
ATOM 2236 O O . ASN A 1 286 ? 10.494 -10.871 -12.358 1.00 94.81 286 ASN A O 1
ATOM 2240 N N . ARG A 1 287 ? 12.528 -11.209 -13.248 1.00 95.44 287 ARG A N 1
ATOM 2241 C CA . ARG A 1 287 ? 12.755 -12.503 -12.589 1.00 95.44 287 ARG A CA 1
ATOM 2242 C C . ARG A 1 287 ? 12.748 -12.382 -11.065 1.00 95.44 287 ARG A C 1
ATOM 2244 O O . ARG A 1 287 ? 12.108 -13.181 -10.390 1.00 95.44 287 ARG A O 1
ATOM 2251 N N . GLU A 1 288 ? 13.423 -11.374 -10.512 1.00 95.75 288 GLU A N 1
ATOM 2252 C CA . GLU A 1 288 ? 13.410 -11.106 -9.067 1.00 95.75 288 GLU A CA 1
ATOM 2253 C C . GLU A 1 288 ? 11.992 -10.818 -8.544 1.00 95.75 288 GLU A C 1
ATOM 2255 O O . GLU A 1 288 ? 11.632 -11.290 -7.464 1.00 95.75 288 GLU A O 1
ATOM 2260 N N . ALA A 1 289 ? 11.179 -10.078 -9.307 1.00 94.50 289 ALA A N 1
ATOM 2261 C CA . ALA A 1 289 ? 9.792 -9.791 -8.954 1.00 94.50 289 ALA A CA 1
ATOM 2262 C C . ALA A 1 289 ? 8.922 -11.058 -8.951 1.00 94.50 289 ALA A C 1
ATOM 2264 O O . ALA A 1 289 ? 8.190 -11.273 -7.987 1.00 94.50 289 ALA A O 1
ATOM 2265 N N . LEU A 1 290 ? 9.053 -11.923 -9.962 1.00 94.62 290 LEU A N 1
ATOM 2266 C CA . LEU A 1 290 ? 8.333 -13.202 -10.020 1.00 94.62 290 LEU A CA 1
ATOM 2267 C C . LEU A 1 290 ? 8.673 -14.097 -8.821 1.00 94.62 290 LEU A C 1
ATOM 2269 O O . LEU A 1 290 ? 7.779 -14.535 -8.103 1.00 94.62 290 LEU A O 1
ATOM 2273 N N . VAL A 1 291 ? 9.964 -14.267 -8.517 1.00 95.62 291 VAL A N 1
ATOM 2274 C CA . VAL A 1 291 ? 10.414 -15.053 -7.352 1.00 95.62 291 VAL A CA 1
ATOM 2275 C C . VAL A 1 291 ? 9.898 -14.461 -6.034 1.00 95.62 291 VAL A C 1
ATOM 2277 O O . VAL A 1 291 ? 9.612 -15.191 -5.080 1.00 95.62 291 VAL A O 1
ATOM 2280 N N . ALA A 1 292 ? 9.802 -13.132 -5.929 1.00 93.06 292 ALA A N 1
ATOM 2281 C CA . ALA A 1 292 ? 9.253 -12.483 -4.743 1.00 93.06 292 ALA A CA 1
ATOM 2282 C C . ALA A 1 292 ? 7.750 -12.766 -4.577 1.00 93.06 292 ALA A C 1
ATOM 2284 O O . ALA A 1 292 ? 7.323 -13.068 -3.459 1.00 93.06 292 ALA A O 1
ATOM 2285 N N . GLU A 1 293 ? 6.975 -12.719 -5.661 1.00 93.00 293 GLU A N 1
ATOM 2286 C CA . GLU A 1 293 ? 5.542 -13.036 -5.657 1.00 93.00 293 GLU A CA 1
ATOM 2287 C C . GLU A 1 293 ? 5.280 -14.518 -5.355 1.00 93.00 293 GLU A C 1
ATOM 2289 O O . GLU A 1 293 ? 4.479 -14.827 -4.474 1.00 93.00 293 GLU A O 1
ATOM 2294 N N . GLU A 1 294 ? 6.044 -15.445 -5.940 1.00 95.25 294 GLU A N 1
ATOM 2295 C CA . GLU A 1 294 ? 5.974 -16.877 -5.603 1.00 95.25 294 GLU A CA 1
ATOM 2296 C C . GLU A 1 294 ? 6.242 -17.129 -4.111 1.00 95.25 294 GLU A C 1
ATOM 2298 O O . GLU A 1 294 ? 5.530 -17.885 -3.440 1.00 95.25 294 GLU A O 1
ATOM 2303 N N . LYS A 1 295 ? 7.244 -16.448 -3.539 1.00 95.00 295 LYS A N 1
ATOM 2304 C CA . LYS A 1 295 ? 7.543 -16.536 -2.102 1.00 95.00 295 LYS A CA 1
ATOM 2305 C C . LYS A 1 295 ? 6.406 -15.986 -1.242 1.00 95.00 295 LYS A C 1
ATOM 2307 O O . LYS A 1 295 ? 6.152 -16.542 -0.169 1.00 95.00 295 LYS A O 1
ATOM 2312 N N . LYS A 1 296 ? 5.736 -14.907 -1.663 1.00 91.75 296 LYS A N 1
ATOM 2313 C CA . LYS A 1 296 ? 4.556 -14.364 -0.968 1.00 91.75 296 LYS A CA 1
ATOM 2314 C C . LYS A 1 296 ? 3.385 -15.341 -1.043 1.00 91.75 296 LYS A C 1
ATOM 2316 O O . LYS A 1 296 ? 2.824 -15.667 0.003 1.00 91.75 296 LYS A O 1
ATOM 2321 N N . ALA A 1 297 ? 3.088 -15.872 -2.228 1.00 94.44 297 ALA A N 1
ATOM 2322 C CA . ALA A 1 297 ? 2.038 -16.862 -2.446 1.00 94.44 297 ALA A CA 1
ATOM 2323 C C . ALA A 1 297 ? 2.263 -18.118 -1.589 1.00 94.44 297 ALA A C 1
ATOM 2325 O O . ALA A 1 297 ? 1.378 -18.514 -0.831 1.00 94.44 297 ALA A O 1
ATOM 2326 N N . SER A 1 298 ? 3.483 -18.667 -1.583 1.00 96.19 298 SER A N 1
ATOM 2327 C CA . SER A 1 298 ? 3.838 -19.831 -0.759 1.00 96.19 298 SER A CA 1
ATOM 2328 C C . SER A 1 298 ? 3.695 -19.560 0.746 1.00 96.19 298 SER A C 1
ATOM 2330 O O . SER A 1 298 ? 3.208 -20.407 1.502 1.00 96.19 298 SER A O 1
ATOM 2332 N N . LYS A 1 299 ? 4.090 -18.368 1.222 1.00 95.25 299 LYS A N 1
ATOM 2333 C CA . LYS A 1 299 ? 3.901 -17.975 2.631 1.00 95.25 299 LYS A CA 1
ATOM 2334 C C . LYS A 1 299 ? 2.422 -17.839 2.990 1.00 95.25 299 LYS A C 1
ATOM 2336 O O . LYS A 1 299 ? 2.020 -18.301 4.061 1.00 95.25 299 LYS A O 1
ATOM 2341 N N . LEU A 1 300 ? 1.624 -17.235 2.112 1.00 93.00 300 LEU A N 1
ATOM 2342 C CA . LEU A 1 300 ? 0.187 -17.079 2.310 1.00 93.00 300 LEU A CA 1
ATOM 2343 C C . LEU A 1 300 ? -0.507 -18.443 2.355 1.00 93.00 300 LEU A C 1
ATOM 2345 O O . LEU A 1 300 ? -1.280 -18.704 3.274 1.00 93.00 300 LEU A O 1
ATOM 2349 N N . GLU A 1 301 ? -0.171 -19.345 1.437 1.00 95.94 301 GLU A N 1
ATOM 2350 C CA . GLU A 1 301 ? -0.704 -20.706 1.398 1.00 95.94 301 GLU A CA 1
ATOM 2351 C C . GLU A 1 301 ? -0.358 -21.494 2.673 1.00 95.94 301 GLU A C 1
ATOM 2353 O O . GLU A 1 301 ? -1.234 -22.104 3.290 1.00 95.94 301 GLU A O 1
ATOM 2358 N N . LYS A 1 302 ? 0.896 -21.419 3.144 1.00 96.75 302 LYS A N 1
ATOM 2359 C CA . LYS A 1 302 ? 1.318 -22.031 4.418 1.00 96.75 302 LYS A CA 1
ATOM 2360 C C . LYS A 1 302 ? 0.551 -21.457 5.611 1.00 96.75 302 LYS A C 1
ATOM 2362 O O . LYS A 1 302 ? 0.159 -22.212 6.500 1.00 96.75 302 LYS A O 1
ATOM 2367 N N . SER A 1 303 ? 0.312 -20.145 5.633 1.00 95.00 303 SER A N 1
ATOM 2368 C CA . SER A 1 303 ? -0.493 -19.488 6.671 1.00 95.00 303 SER A CA 1
ATOM 2369 C C . SER A 1 303 ? -1.954 -19.949 6.634 1.00 95.00 303 SER A C 1
ATOM 2371 O O . SER A 1 303 ? -2.502 -20.316 7.673 1.00 95.00 303 SER A O 1
ATOM 2373 N N . ARG A 1 304 ? -2.565 -20.044 5.442 1.00 93.75 304 ARG A N 1
ATOM 2374 C CA . ARG A 1 304 ? -3.932 -20.567 5.259 1.00 93.75 304 ARG A CA 1
ATOM 2375 C C . ARG A 1 304 ? -4.044 -22.018 5.722 1.00 93.75 304 ARG A C 1
ATOM 2377 O O . ARG A 1 304 ? -4.946 -22.327 6.492 1.00 93.75 304 ARG A O 1
ATOM 2384 N N . LYS A 1 305 ? -3.089 -22.880 5.356 1.00 95.81 305 LYS A N 1
ATOM 2385 C CA . LYS A 1 305 ? -3.026 -24.280 5.818 1.00 95.81 305 LYS A CA 1
ATOM 2386 C C . LYS A 1 305 ? -2.910 -24.382 7.344 1.00 95.81 305 LYS A C 1
ATOM 2388 O O . LYS A 1 305 ? -3.550 -25.242 7.941 1.00 95.81 305 LYS A O 1
ATOM 2393 N N . ARG A 1 306 ? -2.130 -23.509 7.994 1.00 95.06 306 ARG A N 1
ATOM 2394 C CA . ARG A 1 306 ? -2.027 -23.460 9.467 1.00 95.06 306 ARG A CA 1
ATOM 2395 C C . ARG A 1 306 ? -3.335 -23.008 10.113 1.00 95.06 306 ARG A C 1
ATOM 2397 O O . ARG A 1 306 ? -3.822 -23.702 10.995 1.00 95.06 306 ARG A O 1
ATOM 2404 N N . LYS A 1 307 ? -3.930 -21.910 9.635 1.00 93.00 307 LYS A N 1
ATOM 2405 C CA . LYS A 1 307 ? -5.218 -21.411 10.140 1.00 93.00 307 LYS A CA 1
ATOM 2406 C C . LYS A 1 307 ? -6.336 -22.439 9.967 1.00 93.00 307 LYS A C 1
ATOM 2408 O O . LYS A 1 307 ? -7.061 -22.682 10.919 1.00 93.00 307 LYS A O 1
ATOM 2413 N N . ALA A 1 308 ? -6.419 -23.102 8.812 1.00 92.44 308 ALA A N 1
ATOM 2414 C CA . ALA A 1 308 ? -7.398 -24.161 8.566 1.00 92.44 308 ALA A CA 1
ATOM 2415 C C . ALA A 1 308 ? -7.247 -25.329 9.555 1.00 92.44 308 ALA A C 1
ATOM 2417 O O . ALA A 1 308 ? -8.233 -25.785 10.126 1.00 92.44 308 ALA A O 1
ATOM 2418 N N . LYS A 1 309 ? -6.009 -25.764 9.837 1.00 93.81 309 LYS A N 1
ATOM 2419 C CA . LYS A 1 309 ? -5.747 -26.782 10.868 1.00 93.81 309 LYS A CA 1
ATOM 2420 C C . LYS A 1 309 ? -6.184 -26.312 12.259 1.00 93.81 309 LYS A C 1
ATOM 2422 O O . LYS A 1 309 ? -6.824 -27.076 12.970 1.00 93.81 309 LYS A O 1
ATOM 2427 N N . THR A 1 310 ? -5.889 -25.067 12.636 1.00 94.00 310 THR A N 1
ATOM 2428 C CA . THR A 1 310 ? -6.303 -24.504 13.932 1.00 94.00 310 THR A CA 1
ATOM 2429 C C . THR A 1 310 ? -7.825 -24.381 14.054 1.00 94.00 310 THR A C 1
ATOM 2431 O O . THR A 1 310 ? -8.369 -24.737 15.094 1.00 94.00 310 THR A O 1
ATOM 2434 N N . CYS A 1 311 ? -8.523 -23.947 13.000 1.00 89.94 311 CYS A N 1
ATOM 2435 C CA . CYS A 1 311 ? -9.986 -23.886 12.973 1.00 89.94 311 CYS A CA 1
ATOM 2436 C C . CYS A 1 311 ? -10.614 -25.278 13.103 1.00 89.94 311 CYS A C 1
ATOM 2438 O O . CYS A 1 311 ? -11.504 -25.452 13.929 1.00 89.94 311 CYS A O 1
ATOM 2440 N N . ASN A 1 312 ? -10.101 -26.279 12.380 1.00 90.62 312 ASN A N 1
ATOM 2441 C CA . ASN A 1 312 ? -10.587 -27.656 12.499 1.00 90.62 312 ASN A CA 1
ATOM 2442 C C . ASN A 1 312 ? -10.393 -28.204 13.920 1.00 90.62 312 ASN A C 1
ATOM 2444 O O . ASN A 1 312 ? -11.291 -28.841 14.462 1.00 90.62 312 ASN A O 1
ATOM 2448 N N . VAL A 1 313 ? -9.247 -27.932 14.556 1.00 93.75 313 VAL A N 1
ATOM 2449 C CA . VAL A 1 313 ? -9.005 -28.334 15.952 1.00 93.75 313 VAL A CA 1
ATOM 2450 C C . VAL A 1 313 ? -9.983 -27.638 16.901 1.00 93.75 313 VAL A C 1
ATOM 2452 O O . VAL A 1 313 ? -10.575 -28.301 17.749 1.00 93.75 313 VAL A O 1
ATOM 2455 N N . ALA A 1 314 ? -10.204 -26.330 16.743 1.00 93.06 314 ALA A N 1
ATOM 2456 C CA . ALA A 1 314 ? -11.161 -25.586 17.560 1.00 93.06 314 ALA A CA 1
ATOM 2457 C C . ALA A 1 314 ? -12.601 -26.103 17.383 1.00 93.06 314 ALA A C 1
ATOM 2459 O O . ALA A 1 314 ? -13.330 -26.235 18.364 1.00 93.06 314 ALA A O 1
ATOM 2460 N N . GLU A 1 315 ? -12.998 -26.459 16.159 1.00 94.69 315 GLU A N 1
ATOM 2461 C CA . GLU A 1 315 ? -14.316 -27.030 15.871 1.00 94.69 315 GLU A CA 1
ATOM 2462 C C . GLU A 1 315 ? -14.487 -28.423 16.498 1.00 94.69 315 GLU A C 1
ATOM 2464 O O . GLU A 1 315 ? -15.516 -28.702 17.117 1.00 94.69 315 GLU A O 1
ATOM 2469 N N . ILE A 1 316 ? -13.470 -29.286 16.398 1.00 94.44 316 ILE A N 1
ATOM 2470 C CA . ILE A 1 316 ? -13.473 -30.612 17.036 1.00 94.44 316 ILE A CA 1
ATOM 2471 C C . ILE A 1 316 ? -13.586 -30.471 18.559 1.00 94.44 316 ILE A C 1
ATOM 2473 O O . ILE A 1 316 ? -14.395 -31.162 19.183 1.00 94.44 316 ILE A O 1
ATOM 2477 N N . LEU A 1 317 ? -12.829 -29.549 19.162 1.00 94.81 317 LEU A N 1
ATOM 2478 C CA . LEU A 1 317 ? -12.902 -29.277 20.599 1.00 94.81 317 LEU A CA 1
ATOM 2479 C C . LEU A 1 317 ? -14.283 -28.750 21.006 1.00 94.81 317 LEU A C 1
ATOM 2481 O O . LEU A 1 317 ? -14.845 -29.235 21.985 1.00 94.81 317 LEU A O 1
ATOM 2485 N N . ALA A 1 318 ? -14.876 -27.840 20.229 1.00 95.38 318 ALA A N 1
ATOM 2486 C CA . ALA A 1 318 ? -16.221 -27.326 20.482 1.00 95.38 318 ALA A CA 1
ATOM 2487 C C . ALA A 1 318 ? -17.312 -28.409 20.357 1.00 95.38 318 ALA A C 1
ATOM 2489 O O . ALA A 1 318 ? -18.282 -28.405 21.115 1.00 95.38 318 ALA A O 1
ATOM 2490 N N . LYS A 1 319 ? -17.172 -29.362 19.424 1.00 96.12 319 LYS A N 1
ATOM 2491 C CA . LYS A 1 319 ? -18.082 -30.518 19.324 1.00 96.12 319 LYS A CA 1
ATOM 2492 C C . LYS A 1 319 ? -17.940 -31.444 20.531 1.00 96.12 319 LYS A C 1
ATOM 2494 O O . LYS A 1 319 ? -18.950 -31.884 21.076 1.00 96.12 319 LYS A O 1
ATOM 2499 N N . ARG A 1 320 ? -16.707 -31.693 20.985 1.00 95.94 320 ARG A N 1
ATOM 2500 C CA . ARG A 1 320 ? -16.434 -32.533 22.160 1.00 95.94 320 ARG A CA 1
ATOM 2501 C C . ARG A 1 320 ? -17.012 -31.931 23.441 1.00 95.94 320 ARG A C 1
ATOM 2503 O O . ARG A 1 320 ? -17.669 -32.648 24.187 1.00 95.94 320 ARG A O 1
ATOM 2510 N N . THR A 1 321 ? -16.839 -30.629 23.667 1.00 95.38 321 THR A N 1
ATOM 2511 C CA . THR A 1 321 ? -17.391 -29.954 24.854 1.00 95.38 321 THR A CA 1
ATOM 2512 C C . THR A 1 321 ? -18.916 -29.927 24.845 1.00 95.38 321 THR A C 1
ATOM 2514 O O . THR A 1 321 ? -19.529 -30.180 25.879 1.00 95.38 321 THR A O 1
ATOM 2517 N N . LYS A 1 322 ? -19.553 -29.703 23.687 1.00 97.06 322 LYS A N 1
ATOM 2518 C CA . LYS A 1 322 ? -21.019 -29.794 23.554 1.00 97.06 322 LYS A CA 1
ATOM 2519 C C . LYS A 1 322 ? -21.542 -31.199 23.849 1.00 97.06 322 LYS A C 1
ATOM 2521 O O . LYS A 1 322 ? -22.560 -31.337 24.522 1.00 97.06 322 LYS A O 1
ATOM 2526 N N . LEU A 1 323 ? -20.853 -32.233 23.366 1.00 96.81 323 LEU A N 1
ATOM 2527 C CA . LEU A 1 323 ? -21.234 -33.623 23.617 1.00 96.81 323 LEU A CA 1
ATOM 2528 C C . LEU A 1 323 ? -21.090 -33.980 25.104 1.00 96.81 323 LEU A C 1
ATOM 2530 O O . LEU A 1 323 ? -21.997 -34.582 25.672 1.00 96.81 323 LEU A O 1
ATOM 2534 N N . GLU A 1 324 ? -20.014 -33.534 25.754 1.00 97.06 324 GLU A N 1
ATOM 2535 C CA . GLU A 1 324 ? -19.807 -33.714 27.196 1.00 97.06 324 GLU A CA 1
ATOM 2536 C C . GLU A 1 324 ? -20.867 -32.972 28.031 1.00 97.06 324 GLU A C 1
ATOM 2538 O O . GLU A 1 324 ? -21.421 -33.527 28.980 1.00 97.06 324 GLU A O 1
ATOM 2543 N N . GLN A 1 325 ? -21.216 -31.736 27.658 1.00 96.94 325 GLN A N 1
ATOM 2544 C CA . GLN A 1 325 ? -22.295 -30.981 28.307 1.00 96.94 325 GLN A CA 1
ATOM 2545 C C . GLN A 1 325 ? -23.659 -31.662 28.129 1.00 96.94 325 GLN A C 1
ATOM 2547 O O . GLN A 1 325 ? -24.436 -31.740 29.081 1.00 96.94 325 GLN A O 1
ATOM 2552 N N . ALA A 1 326 ? -23.945 -32.200 26.939 1.00 97.44 326 ALA A N 1
ATOM 2553 C CA . ALA A 1 326 ? -25.175 -32.942 26.677 1.00 97.44 326 ALA A CA 1
ATOM 2554 C C . ALA A 1 326 ? -25.251 -34.246 27.491 1.00 97.44 326 ALA A C 1
ATOM 2556 O O . ALA A 1 326 ? -26.323 -34.584 27.997 1.00 97.44 326 ALA A O 1
ATOM 2557 N N . GLN A 1 327 ? -24.127 -34.950 27.663 1.00 97.06 327 GLN A N 1
ATOM 2558 C CA . GLN A 1 327 ? -24.038 -36.139 28.516 1.00 97.06 327 GLN A CA 1
ATOM 2559 C C . GLN A 1 327 ? -24.304 -35.796 29.985 1.00 97.06 327 GLN A C 1
ATOM 2561 O O . GLN A 1 327 ? -25.208 -36.384 30.580 1.00 97.06 327 GLN A O 1
ATOM 2566 N N . LYS A 1 328 ? -23.633 -34.774 30.534 1.00 97.62 328 LYS A N 1
ATOM 2567 C CA . LYS A 1 328 ? -23.866 -34.309 31.915 1.00 97.62 328 LYS A CA 1
ATOM 2568 C C . LYS A 1 328 ? -25.318 -33.879 32.140 1.00 97.62 328 LYS A C 1
ATOM 2570 O O . LYS A 1 328 ? -25.929 -34.254 33.138 1.00 97.62 328 LYS A O 1
ATOM 2575 N N . ALA A 1 329 ? -25.914 -33.162 31.186 1.00 97.62 329 ALA A N 1
ATOM 2576 C CA . ALA A 1 329 ? -27.320 -32.765 31.261 1.00 97.62 329 ALA A CA 1
ATOM 2577 C C . ALA A 1 329 ? -28.282 -33.969 31.211 1.00 97.62 329 ALA A C 1
ATOM 2579 O O . ALA A 1 329 ? -29.331 -33.956 31.864 1.00 97.62 329 ALA A O 1
ATOM 2580 N N . LYS A 1 330 ? -27.952 -35.020 30.446 1.00 97.81 330 LYS A N 1
ATOM 2581 C CA . LYS A 1 330 ? -28.735 -36.263 30.399 1.00 97.81 330 LYS A CA 1
ATOM 2582 C C . LYS A 1 330 ? -28.649 -37.022 31.726 1.00 97.81 330 LYS A C 1
ATOM 2584 O O . LYS A 1 330 ? -29.691 -37.410 32.254 1.00 97.81 330 LYS A O 1
ATOM 2589 N N . GLU A 1 331 ? -27.452 -37.166 32.288 1.00 97.69 331 GLU A N 1
ATOM 2590 C CA . GLU A 1 331 ? -27.223 -37.807 33.590 1.00 97.69 331 GLU A CA 1
ATOM 2591 C C . GLU A 1 331 ? -27.937 -37.067 34.727 1.00 97.69 331 GLU A C 1
ATOM 2593 O O . GLU A 1 331 ? -28.612 -37.691 35.546 1.00 97.69 331 GLU A O 1
ATOM 2598 N N . GLU A 1 332 ? -27.890 -35.732 34.745 1.00 97.44 332 GLU A N 1
ATOM 2599 C CA . GLU A 1 332 ? -28.596 -34.926 35.746 1.00 97.44 332 GLU A CA 1
ATOM 2600 C C . GLU A 1 332 ? -30.124 -35.093 35.642 1.00 97.44 332 GLU A C 1
ATOM 2602 O O . GLU A 1 332 ? -30.820 -35.212 36.655 1.00 97.44 332 GLU A O 1
ATOM 2607 N N . ARG A 1 333 ? -30.669 -35.158 34.417 1.00 97.31 333 ARG A N 1
ATOM 2608 C CA . ARG A 1 333 ? -32.098 -35.438 34.190 1.00 97.31 333 ARG A CA 1
ATOM 2609 C C . ARG A 1 333 ? -32.486 -36.834 34.672 1.00 97.31 333 ARG A C 1
ATOM 2611 O O . ARG A 1 333 ? -33.554 -36.980 35.267 1.00 97.31 333 ARG A O 1
ATOM 2618 N N . GLU A 1 334 ? -31.657 -37.846 34.430 1.00 97.06 334 GLU A N 1
ATOM 2619 C CA . GLU A 1 334 ? -31.897 -39.201 34.939 1.00 97.06 334 GLU A CA 1
ATOM 2620 C C . GLU A 1 334 ? -31.803 -39.264 36.465 1.00 97.06 334 GLU A C 1
ATOM 2622 O O . GLU A 1 334 ? -32.675 -39.867 37.093 1.00 97.06 334 GLU A O 1
ATOM 2627 N N . ARG A 1 335 ? -30.838 -38.568 37.079 1.00 97.44 335 ARG A N 1
ATOM 2628 C CA . ARG A 1 335 ? -30.720 -38.466 38.540 1.00 97.44 335 ARG A CA 1
ATOM 2629 C C . ARG A 1 335 ? -31.969 -37.843 39.161 1.00 97.44 335 ARG A C 1
ATOM 2631 O O . ARG A 1 335 ? -32.574 -38.448 40.042 1.00 97.44 335 ARG A O 1
ATOM 2638 N N . LYS A 1 336 ? -32.443 -36.713 38.622 1.00 97.19 336 LYS A N 1
ATOM 2639 C CA . LYS A 1 336 ? -33.690 -36.059 39.065 1.00 97.19 336 LYS A CA 1
ATOM 2640 C C . LYS A 1 336 ? -34.921 -36.954 38.886 1.00 97.19 336 LYS A C 1
ATOM 2642 O O . LYS A 1 336 ? -35.839 -36.899 39.701 1.00 97.19 336 LYS A O 1
ATOM 2647 N N . LYS A 1 337 ? -34.977 -37.776 37.829 1.00 97.56 337 LYS A N 1
ATOM 2648 C CA . LYS A 1 337 ? -36.060 -38.762 37.646 1.00 97.56 337 LYS A CA 1
ATOM 2649 C C . LYS A 1 337 ? -36.013 -39.851 38.722 1.00 97.56 337 LYS A C 1
ATOM 2651 O O . LYS A 1 337 ? -37.058 -40.153 39.292 1.00 97.56 337 LYS A O 1
ATOM 2656 N N . ARG A 1 338 ? -34.829 -40.394 39.030 1.00 96.69 338 ARG A N 1
ATOM 2657 C CA . ARG A 1 338 ? -34.644 -41.397 40.096 1.00 96.69 338 ARG A CA 1
ATOM 2658 C C . ARG A 1 338 ? -35.019 -40.835 41.469 1.00 96.69 338 ARG A C 1
ATOM 2660 O O . ARG A 1 338 ? -35.821 -41.452 42.160 1.00 96.69 338 ARG A O 1
ATOM 2667 N N . GLU A 1 339 ? -34.554 -39.630 41.802 1.00 96.69 339 GLU A N 1
ATOM 2668 C CA . GLU A 1 339 ? -34.902 -38.930 43.051 1.00 96.69 339 GLU A CA 1
ATOM 2669 C C . GLU A 1 339 ? -36.423 -38.708 43.182 1.00 96.69 339 GLU A C 1
ATOM 2671 O O . GLU A 1 339 ? -36.996 -38.918 44.251 1.00 96.69 339 GLU A O 1
ATOM 2676 N N . LYS A 1 340 ? -37.119 -38.346 42.091 1.00 97.06 340 LYS A N 1
ATOM 2677 C CA . LYS A 1 340 ? -38.589 -38.203 42.085 1.00 97.06 340 LYS A CA 1
ATOM 2678 C C . LYS A 1 340 ? -39.315 -39.528 42.322 1.00 97.06 340 LYS A C 1
ATOM 2680 O O . LYS A 1 340 ? -40.287 -39.545 43.077 1.00 97.06 340 LYS A O 1
ATOM 2685 N N . ILE A 1 341 ? -38.869 -40.611 41.684 1.00 96.25 341 ILE A N 1
ATOM 2686 C CA . ILE A 1 341 ? -39.449 -41.951 41.867 1.00 96.25 341 ILE A CA 1
ATOM 2687 C C . ILE A 1 341 ? -39.242 -42.414 43.314 1.00 96.25 341 ILE A C 1
ATOM 2689 O O . ILE A 1 341 ? -40.193 -42.863 43.952 1.00 96.25 341 ILE A O 1
ATOM 2693 N N . GLU A 1 342 ? -38.041 -42.234 43.867 1.00 96.12 342 GLU A N 1
ATOM 2694 C CA . GLU A 1 342 ? -37.735 -42.599 45.252 1.00 96.12 342 GLU A CA 1
ATOM 2695 C C . GLU A 1 342 ? -38.552 -41.770 46.255 1.00 96.12 342 GLU A C 1
ATOM 2697 O O . GLU A 1 342 ? -39.145 -42.321 47.183 1.00 96.12 342 GLU A O 1
ATOM 2702 N N . ALA A 1 343 ? -38.675 -40.455 46.046 1.00 95.94 343 ALA A N 1
ATOM 2703 C CA . ALA A 1 343 ? -39.502 -39.593 46.888 1.00 95.94 343 ALA A CA 1
ATOM 2704 C C . ALA A 1 343 ? -40.991 -39.980 46.834 1.00 95.94 343 ALA A C 1
ATOM 2706 O O . ALA A 1 343 ? -41.675 -39.956 47.860 1.00 95.94 343 ALA A O 1
ATOM 2707 N N . GLN A 1 344 ? -41.506 -40.364 45.660 1.00 95.25 344 GLN A N 1
ATOM 2708 C CA . GLN A 1 344 ? -42.869 -40.887 45.530 1.00 95.25 344 GLN A CA 1
ATOM 2709 C C . GLN A 1 344 ? -43.039 -42.233 46.245 1.00 95.25 344 GLN A C 1
ATOM 2711 O O . GLN A 1 344 ? -44.045 -42.420 46.930 1.00 95.25 344 GLN A O 1
ATOM 2716 N N . ALA A 1 345 ? -42.067 -43.143 46.141 1.00 95.81 345 ALA A N 1
ATOM 2717 C CA . ALA A 1 345 ? -42.084 -44.420 46.854 1.00 95.81 345 ALA A CA 1
ATOM 2718 C C . ALA A 1 345 ? -42.072 -44.217 48.380 1.00 95.81 345 ALA A C 1
ATOM 2720 O O . ALA A 1 345 ? -42.889 -44.812 49.081 1.00 95.81 345 ALA A O 1
ATOM 2721 N N . ARG A 1 346 ? -41.235 -43.300 48.891 1.00 95.44 346 ARG A N 1
ATOM 2722 C CA . ARG A 1 346 ? -41.207 -42.925 50.317 1.00 95.44 346 ARG A CA 1
ATOM 2723 C C . ARG A 1 346 ? -42.548 -42.354 50.787 1.00 95.44 346 ARG A C 1
ATOM 2725 O O . ARG A 1 346 ? -43.052 -42.782 51.821 1.00 95.44 346 ARG A O 1
ATOM 2732 N N . LYS A 1 347 ? -43.166 -41.452 50.011 1.00 95.81 347 LYS A N 1
ATOM 2733 C CA . LYS A 1 347 ? -44.500 -40.902 50.325 1.00 95.81 347 LYS A CA 1
ATOM 2734 C C . LYS A 1 347 ? -45.581 -41.986 50.374 1.00 95.81 347 LYS A C 1
ATOM 2736 O O . LYS A 1 347 ? -46.403 -41.966 51.286 1.00 95.81 347 LYS A O 1
ATOM 2741 N N . LYS A 1 348 ? -45.577 -42.936 49.429 1.00 95.44 348 LYS A N 1
ATOM 2742 C CA . LYS A 1 348 ? -46.516 -44.073 49.426 1.00 95.44 348 LYS A CA 1
ATOM 2743 C C . LYS A 1 348 ? -46.319 -44.970 50.653 1.00 95.44 348 LYS A C 1
ATOM 2745 O O . LYS A 1 348 ? -47.290 -45.239 51.353 1.00 95.44 348 LYS A O 1
ATOM 2750 N N . ALA A 1 349 ? -45.076 -45.334 50.973 1.00 93.00 349 ALA A N 1
ATOM 2751 C CA . ALA A 1 349 ? -44.758 -46.144 52.151 1.00 93.00 349 ALA A CA 1
ATOM 2752 C C . ALA A 1 349 ? -45.149 -45.451 53.473 1.00 93.00 349 ALA A C 1
ATOM 2754 O O . ALA A 1 349 ? -45.630 -46.095 54.405 1.00 93.00 349 ALA A O 1
ATOM 2755 N N . GLU A 1 350 ? -44.986 -44.127 53.570 1.00 93.12 350 GLU A N 1
ATOM 2756 C CA . GLU A 1 350 ? -45.400 -43.362 54.752 1.00 93.12 350 GLU A CA 1
ATOM 2757 C C . GLU A 1 350 ? -46.931 -43.294 54.893 1.00 93.12 350 GLU A C 1
ATOM 2759 O O . GLU A 1 350 ? -47.459 -43.436 55.999 1.00 93.12 350 GLU A O 1
ATOM 2764 N N . GLN A 1 351 ? -47.663 -43.127 53.784 1.00 92.75 351 GLN A N 1
ATOM 2765 C CA . GLN A 1 351 ? -49.129 -43.195 53.780 1.00 92.75 351 GLN A CA 1
ATOM 2766 C C . GLN A 1 351 ? -49.636 -44.583 54.198 1.00 92.75 351 GLN A C 1
ATOM 2768 O O . GLN A 1 351 ? -50.590 -44.679 54.970 1.00 92.75 351 GLN A O 1
ATOM 2773 N N . GLU A 1 352 ? -48.986 -45.652 53.745 1.00 90.81 352 GLU A N 1
ATOM 2774 C CA . GLU A 1 352 ? -49.331 -47.034 54.092 1.00 90.81 352 GLU A CA 1
ATOM 2775 C C . GLU A 1 352 ? -49.050 -47.348 55.577 1.00 90.81 352 GLU A C 1
ATOM 2777 O O . GLU A 1 352 ? -49.895 -47.922 56.272 1.00 90.81 352 GLU A O 1
ATOM 2782 N N . LYS A 1 353 ? -47.934 -46.843 56.129 1.00 89.00 353 LYS A N 1
ATOM 2783 C CA . LYS A 1 353 ? -47.653 -46.876 57.580 1.00 89.00 353 LYS A CA 1
ATOM 2784 C C . LYS A 1 353 ? -48.679 -46.095 58.411 1.00 89.00 353 LYS A C 1
ATOM 2786 O O . LYS A 1 353 ? -49.038 -46.524 59.507 1.00 89.00 353 LYS A O 1
ATOM 2791 N N . LYS A 1 354 ? -49.171 -44.950 57.922 1.00 90.06 354 LYS A N 1
ATOM 2792 C CA . LYS A 1 354 ? -50.226 -44.177 58.609 1.00 90.06 354 LYS A CA 1
ATOM 2793 C C . LYS A 1 354 ? -51.570 -44.915 58.596 1.00 90.06 354 LYS A C 1
ATOM 2795 O O . LYS A 1 354 ? -52.251 -44.927 59.619 1.00 90.06 354 LYS A O 1
ATOM 2800 N N . LYS A 1 355 ? -51.924 -45.579 57.487 1.00 86.88 355 LYS A N 1
ATOM 2801 C CA . LYS A 1 355 ? -53.145 -46.401 57.383 1.00 86.88 355 LYS A CA 1
ATOM 2802 C C . LYS A 1 355 ? -53.123 -47.607 58.330 1.00 86.88 355 LYS A C 1
ATOM 2804 O O . LYS A 1 355 ? -54.088 -47.803 59.064 1.00 86.88 355 LYS A O 1
ATOM 2809 N N . SER A 1 356 ? -52.018 -48.354 58.380 1.00 81.06 356 SER A N 1
ATOM 2810 C CA . SER A 1 356 ? -51.869 -49.508 59.288 1.00 81.06 356 SER A CA 1
ATOM 2811 C C . SER A 1 356 ? -51.898 -49.109 60.772 1.00 81.06 356 SER A C 1
ATOM 2813 O O . SER A 1 356 ? -52.566 -49.767 61.566 1.00 81.06 356 SER A O 1
ATOM 2815 N N . ARG A 1 357 ? -51.287 -47.976 61.161 1.00 78.94 357 ARG A N 1
ATOM 2816 C CA . ARG A 1 357 ? -51.419 -47.425 62.529 1.00 78.94 357 ARG A CA 1
ATOM 2817 C C . ARG A 1 357 ? -52.850 -47.007 62.885 1.00 78.94 357 ARG A C 1
ATOM 2819 O O . ARG A 1 357 ? -53.256 -47.170 64.032 1.00 78.94 357 ARG A O 1
ATOM 2826 N N . GLY A 1 358 ? -53.607 -46.470 61.927 1.00 74.25 358 GLY A N 1
ATOM 2827 C CA . GLY A 1 358 ? -55.016 -46.123 62.129 1.00 74.25 358 GLY A CA 1
ATOM 2828 C C . GLY A 1 358 ? -55.903 -47.349 62.366 1.00 74.25 358 GLY A C 1
ATOM 2829 O O . GLY A 1 358 ? -56.785 -47.308 63.219 1.00 74.25 358 GLY A O 1
ATOM 2830 N N . GLN A 1 359 ? -55.640 -48.453 61.663 1.00 71.69 359 GLN A N 1
ATOM 2831 C CA . GLN A 1 359 ? -56.358 -49.717 61.861 1.00 71.69 359 GLN A CA 1
ATOM 2832 C C . GLN A 1 359 ? -55.982 -50.403 63.183 1.00 71.69 359 GLN A C 1
ATOM 2834 O O . GLN A 1 359 ? -56.870 -50.881 63.880 1.00 71.69 359 GLN A O 1
ATOM 2839 N N . ALA A 1 360 ? -54.708 -50.361 63.589 1.00 68.38 360 ALA A N 1
ATOM 2840 C CA . ALA A 1 360 ? -54.276 -50.891 64.885 1.00 68.38 360 ALA A CA 1
ATOM 2841 C C . ALA A 1 360 ? -54.898 -50.144 66.083 1.00 68.38 360 ALA A C 1
ATOM 2843 O O . ALA A 1 360 ? -55.227 -50.770 67.084 1.00 68.38 360 ALA A O 1
ATOM 2844 N N . LYS A 1 361 ? -55.120 -48.822 65.981 1.00 63.19 361 LYS A N 1
ATOM 2845 C CA . LYS A 1 361 ? -55.826 -48.058 67.027 1.00 63.19 361 LYS A CA 1
ATOM 2846 C C . LYS A 1 361 ? -57.319 -48.383 67.112 1.00 63.19 361 LYS A C 1
ATOM 2848 O O . LYS A 1 361 ? -57.840 -48.447 68.213 1.00 63.19 361 LYS A O 1
ATOM 2853 N N . LYS A 1 362 ? -57.991 -48.634 65.983 1.00 58.56 362 LYS A N 1
ATOM 2854 C CA . LYS A 1 362 ? -59.414 -49.024 65.982 1.00 58.56 362 LYS A CA 1
ATOM 2855 C C . LYS A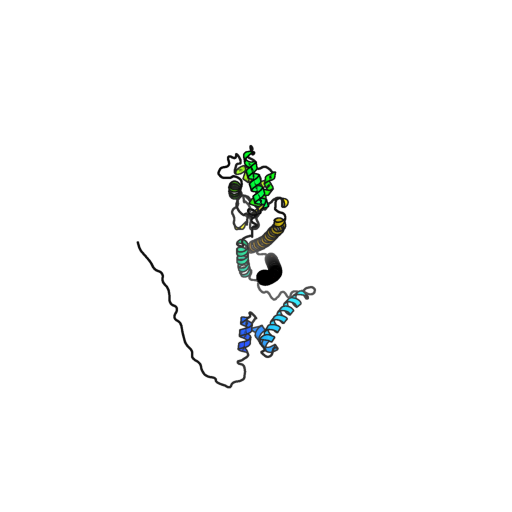 1 362 ? -59.662 -50.438 66.519 1.00 58.56 362 LYS A C 1
ATOM 2857 O O . LYS A 1 362 ? -60.753 -50.702 67.000 1.00 58.56 362 LYS A O 1
ATOM 2862 N N . GLY A 1 363 ? -58.667 -51.325 66.465 1.00 55.28 363 GLY A N 1
ATOM 2863 C CA . GLY A 1 363 ? -58.755 -52.656 67.077 1.00 55.28 363 GLY A CA 1
ATOM 2864 C C . GLY A 1 363 ? -58.569 -52.672 68.601 1.00 55.28 363 GLY A C 1
ATOM 2865 O O . GLY A 1 363 ? -58.967 -53.639 69.234 1.00 55.28 363 GLY A O 1
ATOM 2866 N N . GLY A 1 364 ? -57.990 -51.621 69.193 1.00 51.66 364 GLY A N 1
ATOM 2867 C CA . GLY A 1 364 ? -57.751 -51.522 70.642 1.00 51.66 364 GLY A CA 1
ATOM 2868 C C . GLY A 1 364 ? -58.845 -50.800 71.435 1.00 51.66 364 GLY A C 1
ATOM 2869 O O . GLY A 1 364 ? -58.686 -50.619 72.631 1.00 51.66 364 GLY A O 1
ATOM 2870 N N . GLU A 1 365 ? -59.918 -50.356 70.778 1.00 50.34 365 GLU A N 1
ATOM 2871 C CA . GLU A 1 365 ? -61.061 -49.662 71.403 1.00 50.34 365 GLU A CA 1
ATOM 2872 C C . GLU A 1 365 ? -62.321 -50.560 71.443 1.00 50.34 365 GLU A C 1
ATOM 2874 O O . GLU A 1 365 ? -63.398 -50.127 71.838 1.00 50.34 365 GLU A O 1
ATOM 2879 N N . GLN A 1 366 ? -62.184 -51.822 71.010 1.00 48.62 366 GLN A N 1
ATOM 2880 C CA . GLN A 1 366 ? -63.218 -52.870 71.043 1.00 48.62 366 GLN A CA 1
ATOM 2881 C C . GLN A 1 366 ? -62.816 -54.093 71.891 1.00 48.62 366 GLN A C 1
ATOM 2883 O O . GLN A 1 366 ? -63.523 -55.100 71.883 1.00 48.62 366 GLN A O 1
ATOM 2888 N N . ALA A 1 367 ? -61.701 -54.002 72.615 1.00 45.41 367 ALA A N 1
ATOM 2889 C CA . ALA A 1 367 ? -61.281 -54.931 73.661 1.00 45.41 367 ALA A CA 1
ATOM 2890 C C . ALA A 1 367 ? -61.144 -54.133 74.957 1.00 45.41 367 ALA A C 1
ATOM 2892 O O . ALA A 1 367 ? -61.530 -54.676 76.014 1.00 45.41 367 ALA A O 1
#

Foldseek 3Di:
DDDDDDDDDDDDDDDDDDDDDDDDDDDDDPLLVVLLVVVVVVVDDSVLSSVLCVVVVNDSVSSNVVSVVVVVVVVVVVVPPPPDDPPPPPPPCPVPPLVVVLVVLVVVLVVLLPDDQDFDQLCPPPVLVVLLVVLVVCQVVDPDLADDPVCLLNLQNRQFFDAAALLVSLVVVCCSNAPPPDDHPHDSVNSSVSLVVQWDWAFLFDDDPDDPSRHDPPSRRRIGIHGPDLVSDDPVVSVVVVVSVVVSNLSSQLRVLSVQLVVQVPDPDHDVVSNVVSVVSNVVSVVVVVVVVVVVVVVVVVVVVVVVVVVVVVVVVVVVVVVVVVVVVVVVVVVVVVVVVVVVVVVVVVVVVVVVVVVVVVVVVVD

Radius of gyration: 39.84 Å; chains: 1; bounding box: 98×84×113 Å

Organism: NCBI:txid1561963

Sequence (367 aa):
ESGREEGVSEIPENQGEQTPPSTQGSASLAGKTSGVSSLVSLGFDPSRCEEALRACGGDIQKAADHLCKKTQADSTSSIKNNKEDTTLSADNSVTCNWEERARLYESEFKALLQTSDEALDLSQHSETKKELEDFHKQLAGFTEDKIPKGFFPLLAKLCQGKSATLTSMSKRVFQKLIPEDADTDISLLAIAEAIQIACERKSYGVRKAKIVQNEDEDPEARWRWESATIEFLPSDARSVLKGYRKDRRHKLKRINAYKKFFSLLSKKKRDNTKLATAAEKIVKFNREALVAEEKKASKLEKSRKRKAKTCNVAEILAKRTKLEQAQKAKEERERKKREKIEAQARKKAEQEKKKSRGQAKKGGEQA

InterPro domains:
  IPR009060 UBA-like superfamily [SSF46934] (13-70)
  IPR015940 Ubiquitin-associated domain [PF00627] (36-67)
  IPR015940 Ubiquitin-associated domain [PS50030] (28-70)
  IPR015940 Ubiquitin-associated domain [SM00165] (32-69)